Protein AF-A0AAW1XDF3-F1 (afdb_monomer)

Nearest PDB structures (foldseek):
  8vlg-assembly1_B  TM=7.906E-01  e=3.375E-05  Homo sapiens
  8vlv-assembly1_B  TM=7.284E-01  e=1.936E-05  Homo sapiens
  8vlv-assembly1_A  TM=7.483E-01  e=4.980E-05  Homo sapiens
  8vli-assembly1_B  TM=7.618E-01  e=1.026E-04  Homo sapiens
  8w4a-assembly1_A  TM=7.451E-01  e=1.890E-04  Homo sapiens

Foldseek 3Di:
DVLLVCLVVCCVVDVQSHDDPFDDDGPNNVPLVVVLVVVLVVLLVVVPDDPDLVVLLVVLVVVLVVLLVVLQVVQQCCPVCPPPVDDGRPVVRRDNDDSSNVSSVSSNVSSNCSSPLPDPPPPPDPVNVVVSVVVVVVVVVVVVVVVLCCLQVDADDKDKDWDDDDPPDDTFIWTWPCGSPIDTDGD

Organism: Rubus argutus (NCBI:txid59490)

pLDDT: mean 70.63, std 11.46, range [45.28, 88.31]

Radius of gyration: 21.9 Å; Cα contacts (8 Å, |Δi|>4): 161; chains: 1; bounding box: 50×40×58 Å

Mean predicted aligned error: 13.18 Å

Sequence (187 aa):
MQLMILVDDVGGLVPAINHAPWDGLTLADLVMPFFLFMVVVSLSLAYKKLSCRAIATKKALLRGLKLLALGLFLQGGFFHGIMELTFGVDIAKLRWMGILQRIGIGYLVAALCEIWLKGDAIVTSWSSLLRKYKLQLVAALIITVTYLSLLYGLHVPDWEYQIPTGAYSSPKTFSLKCGVRGHRTSM

Secondary structure (DSSP, 8-state):
-HHHHHHHHHTTT-GGGSPPSSS---HHHHHHHHHHHHHHHHHHHHTTS-S-HHHHHHHHHHHHHHHHHHHHHHHTTTTTTTTT------GGG--TT-HHHHHHHHHHHHHHHHHHHS----S--HHHHHHHHHHHHHHHHHHHHHHHHHHHHSPPPPEEEEE--TTTSPPEEEEEE-TTT-EEEE-

Structure (mmCIF, N/CA/C/O backbone):
data_AF-A0AAW1XDF3-F1
#
_entry.id   AF-A0AAW1XDF3-F1
#
loop_
_atom_site.group_PDB
_atom_site.id
_atom_site.type_symbol
_atom_site.label_atom_id
_atom_site.label_alt_id
_atom_site.label_comp_id
_atom_site.label_asym_id
_atom_site.label_entity_id
_atom_site.label_seq_id
_atom_site.pdbx_PDB_ins_code
_atom_site.Cartn_x
_atom_site.Cartn_y
_atom_site.Cartn_z
_atom_site.occupancy
_atom_site.B_iso_or_equiv
_atom_site.auth_seq_id
_atom_site.auth_comp_id
_atom_site.auth_asym_id
_atom_site.auth_atom_id
_atom_site.pdbx_PDB_model_num
ATOM 1 N N . MET A 1 1 ? 13.599 -2.755 4.633 1.00 58.78 1 MET A N 1
ATOM 2 C CA . MET A 1 1 ? 14.209 -1.652 3.860 1.00 58.78 1 MET A CA 1
ATOM 3 C C . MET A 1 1 ? 15.521 -2.097 3.225 1.00 58.78 1 MET A C 1
ATOM 5 O O . MET A 1 1 ? 15.555 -2.143 2.009 1.00 58.78 1 MET A O 1
ATOM 9 N N . GLN A 1 2 ? 16.535 -2.531 3.988 1.00 58.94 2 GLN A N 1
ATOM 10 C CA . GLN A 1 2 ? 17.830 -2.981 3.430 1.00 58.94 2 GLN A CA 1
ATOM 11 C C . GLN A 1 2 ? 17.720 -4.110 2.389 1.00 58.94 2 GLN A C 1
ATOM 13 O O . GLN A 1 2 ? 18.410 -4.065 1.382 1.00 58.94 2 GLN A O 1
ATOM 18 N N . LEU A 1 3 ? 16.805 -5.069 2.576 1.00 62.03 3 LEU A N 1
ATOM 19 C CA . LEU A 1 3 ? 16.609 -6.160 1.612 1.00 62.03 3 LEU A CA 1
ATOM 20 C C . LEU A 1 3 ? 16.045 -5.694 0.255 1.00 62.03 3 LEU A C 1
ATOM 22 O O . LEU A 1 3 ? 16.399 -6.279 -0.756 1.00 62.03 3 LEU A O 1
ATOM 26 N N . MET A 1 4 ? 15.203 -4.650 0.222 1.00 64.44 4 MET A N 1
ATOM 27 C CA . MET A 1 4 ? 14.670 -4.111 -1.044 1.00 64.44 4 MET A CA 1
ATOM 28 C C . MET A 1 4 ? 15.774 -3.417 -1.841 1.00 64.44 4 MET A C 1
ATOM 30 O O . MET A 1 4 ? 15.913 -3.668 -3.025 1.00 64.44 4 MET A O 1
ATOM 34 N N . ILE A 1 5 ? 16.609 -2.627 -1.156 1.00 64.00 5 ILE A N 1
ATOM 35 C CA . ILE A 1 5 ? 17.761 -1.955 -1.772 1.00 64.00 5 ILE A CA 1
ATOM 36 C C . ILE A 1 5 ? 18.762 -2.990 -2.298 1.00 64.00 5 ILE A C 1
ATOM 38 O O . ILE A 1 5 ? 19.264 -2.847 -3.400 1.00 64.00 5 ILE A O 1
ATOM 42 N N . LEU A 1 6 ? 19.014 -4.063 -1.543 1.00 68.12 6 LEU A N 1
ATOM 43 C CA . LEU A 1 6 ? 19.914 -5.133 -1.972 1.00 68.12 6 LEU A CA 1
ATOM 44 C C . LEU A 1 6 ? 19.373 -5.914 -3.183 1.00 68.12 6 LEU A C 1
ATOM 46 O O . LEU A 1 6 ? 20.146 -6.269 -4.065 1.00 68.12 6 LEU A O 1
ATOM 50 N N . VAL A 1 7 ? 18.063 -6.164 -3.241 1.00 59.75 7 VAL A N 1
ATOM 51 C CA . VAL A 1 7 ? 17.403 -6.763 -4.414 1.00 59.75 7 VAL A CA 1
ATOM 52 C C . VAL A 1 7 ? 17.541 -5.873 -5.647 1.00 59.75 7 VAL A C 1
ATOM 54 O O . VAL A 1 7 ? 17.892 -6.376 -6.711 1.00 59.75 7 VAL A O 1
ATOM 57 N N . ASP A 1 8 ? 17.325 -4.567 -5.490 1.00 64.75 8 ASP A N 1
ATOM 58 C CA . ASP A 1 8 ? 17.371 -3.612 -6.597 1.00 64.75 8 ASP A CA 1
ATOM 59 C C . ASP A 1 8 ? 18.808 -3.402 -7.119 1.00 64.75 8 ASP A C 1
ATOM 61 O O . ASP A 1 8 ? 19.009 -3.274 -8.324 1.00 64.75 8 ASP A O 1
ATOM 65 N N . ASP A 1 9 ? 19.812 -3.416 -6.234 1.00 64.75 9 ASP A N 1
ATOM 66 C CA . ASP A 1 9 ? 21.218 -3.137 -6.575 1.00 64.75 9 ASP A CA 1
ATOM 67 C C . ASP A 1 9 ? 21.968 -4.392 -7.075 1.00 64.75 9 ASP A C 1
ATOM 69 O O . ASP A 1 9 ? 22.793 -4.330 -7.986 1.00 64.75 9 ASP A O 1
ATOM 73 N N . VAL A 1 10 ? 21.651 -5.572 -6.524 1.00 62.72 10 VAL A N 1
ATOM 74 C CA . VAL A 1 10 ? 22.315 -6.849 -6.864 1.00 62.72 10 VAL A CA 1
ATOM 75 C C . VAL A 1 10 ? 21.523 -7.664 -7.895 1.00 62.72 10 VAL A C 1
ATOM 77 O O . VAL A 1 10 ? 22.073 -8.577 -8.516 1.00 62.72 10 VAL A O 1
ATOM 80 N N . GLY A 1 11 ? 20.252 -7.331 -8.146 1.00 56.09 11 GLY A N 1
ATOM 81 C CA . GLY A 1 11 ? 19.379 -8.055 -9.078 1.00 56.09 11 GLY A CA 1
ATOM 82 C C . GLY A 1 11 ? 19.906 -8.112 -10.518 1.00 56.09 11 GLY A C 1
ATOM 83 O O . GLY A 1 11 ? 19.665 -9.088 -11.224 1.00 56.09 11 GLY A O 1
ATOM 84 N N . GLY A 1 12 ? 20.697 -7.123 -10.946 1.00 59.16 12 GLY A N 1
ATOM 85 C CA . GLY A 1 12 ? 21.373 -7.150 -12.249 1.00 59.16 12 GLY A CA 1
ATOM 86 C C . GLY A 1 12 ? 22.547 -8.139 -12.335 1.00 59.16 12 GLY A C 1
ATOM 87 O O . GLY A 1 12 ? 22.857 -8.625 -13.420 1.00 59.16 12 GLY A O 1
ATOM 88 N N . LEU A 1 13 ? 23.185 -8.457 -11.203 1.00 60.91 13 LEU A N 1
ATOM 89 C CA . LEU A 1 13 ? 24.373 -9.318 -11.108 1.00 60.91 13 LEU A CA 1
ATOM 90 C C . LEU A 1 13 ? 24.022 -10.775 -10.781 1.00 60.91 13 LEU A C 1
ATOM 92 O O . LEU A 1 13 ? 24.715 -11.690 -11.224 1.00 60.91 13 LEU A O 1
ATOM 96 N N . VAL A 1 14 ? 22.949 -11.001 -10.017 1.00 63.75 14 VAL A N 1
ATOM 97 C CA . VAL A 1 14 ? 22.489 -12.337 -9.619 1.00 63.75 14 VAL A CA 1
ATOM 98 C C . VAL A 1 14 ? 21.050 -12.542 -10.102 1.00 63.75 14 VAL A C 1
ATOM 100 O O . VAL A 1 14 ? 20.110 -12.109 -9.431 1.00 63.75 14 VAL A O 1
ATOM 103 N N . PRO A 1 15 ? 20.841 -13.264 -11.220 1.00 61.06 15 PRO A N 1
ATOM 104 C CA . PRO A 1 15 ? 19.514 -13.469 -11.805 1.00 61.06 15 PRO A CA 1
ATOM 105 C C . PRO A 1 15 ? 18.492 -14.093 -10.844 1.00 61.06 15 PRO A C 1
ATOM 107 O O . PRO A 1 15 ? 17.301 -13.838 -10.967 1.00 61.06 15 PRO A O 1
ATOM 110 N N . ALA A 1 16 ? 18.949 -14.877 -9.859 1.00 62.38 16 ALA A N 1
ATOM 111 C CA . ALA A 1 16 ? 18.093 -15.504 -8.847 1.00 62.38 16 ALA A CA 1
ATOM 112 C C . ALA A 1 16 ? 17.445 -14.506 -7.863 1.00 62.38 16 ALA A C 1
ATOM 114 O O . ALA A 1 16 ? 16.484 -14.855 -7.179 1.00 62.38 16 ALA A O 1
ATOM 115 N N . ILE A 1 17 ? 17.978 -13.284 -7.774 1.00 62.44 17 ILE A N 1
ATOM 116 C CA . ILE A 1 17 ? 17.512 -12.221 -6.872 1.00 62.44 17 ILE A CA 1
ATOM 117 C C . ILE A 1 17 ? 16.716 -11.158 -7.651 1.00 62.44 17 ILE A C 1
ATOM 119 O O . ILE A 1 17 ? 16.079 -10.309 -7.041 1.00 62.44 17 ILE A O 1
ATOM 123 N N . ASN A 1 18 ? 16.691 -11.218 -8.985 1.00 65.50 18 ASN A N 1
ATOM 124 C CA . ASN A 1 18 ? 15.935 -10.275 -9.805 1.00 65.50 18 ASN A CA 1
ATOM 125 C C . ASN A 1 18 ? 14.433 -10.610 -9.842 1.00 65.50 18 ASN A C 1
ATOM 127 O O . ASN A 1 18 ? 14.021 -11.736 -9.556 1.00 65.50 18 ASN A O 1
ATOM 131 N N . HIS A 1 19 ? 13.607 -9.639 -10.219 1.00 66.69 19 HIS A N 1
ATOM 132 C CA . HIS A 1 19 ? 12.174 -9.834 -10.422 1.00 66.69 19 HIS A CA 1
ATOM 133 C C . HIS A 1 19 ? 11.895 -10.820 -11.563 1.00 66.69 19 HIS A C 1
ATOM 135 O O . HIS A 1 19 ? 12.545 -10.774 -12.613 1.00 66.69 19 HIS A O 1
ATOM 141 N N . ALA A 1 20 ? 10.909 -11.705 -11.374 1.00 65.00 20 ALA A N 1
ATOM 142 C CA . ALA A 1 20 ? 10.435 -12.544 -12.468 1.00 65.00 20 ALA A CA 1
ATOM 143 C C . ALA A 1 20 ? 9.822 -11.658 -13.575 1.00 65.00 20 ALA A C 1
ATOM 145 O O . ALA A 1 20 ? 9.028 -10.767 -13.276 1.00 65.00 20 ALA A O 1
ATOM 146 N N . PRO A 1 21 ? 10.136 -11.896 -14.860 1.00 60.28 21 PRO A N 1
ATOM 147 C CA . PRO A 1 21 ? 9.635 -11.055 -15.948 1.00 60.28 21 PRO A CA 1
ATOM 148 C C . PRO A 1 21 ? 8.133 -11.228 -16.226 1.00 60.28 21 PRO A C 1
ATOM 150 O O . PRO A 1 21 ? 7.504 -10.293 -16.716 1.00 60.28 21 PRO A O 1
ATOM 153 N N . TRP A 1 22 ? 7.553 -12.406 -15.950 1.00 61.41 22 TRP A N 1
ATOM 154 C CA . TRP A 1 22 ? 6.118 -12.652 -16.166 1.00 61.41 22 TRP A CA 1
ATOM 155 C C . TRP A 1 22 ? 5.578 -13.851 -15.372 1.00 61.41 22 TRP A C 1
ATOM 157 O O . TRP A 1 22 ? 4.698 -13.686 -14.536 1.00 61.41 22 TRP A O 1
ATOM 167 N N . ASP A 1 23 ? 6.146 -15.046 -15.586 1.00 60.72 23 ASP A N 1
ATOM 168 C CA . ASP A 1 23 ? 5.793 -16.259 -14.831 1.00 60.72 23 ASP A CA 1
ATOM 169 C C . ASP A 1 23 ? 6.944 -16.668 -13.923 1.00 60.72 23 ASP A C 1
ATOM 171 O O . ASP A 1 23 ? 8.066 -16.887 -14.394 1.00 60.72 23 ASP A O 1
ATOM 175 N N . GLY A 1 24 ? 6.644 -16.796 -12.636 1.00 68.44 24 GLY A N 1
ATOM 176 C CA . GLY A 1 24 ? 7.596 -17.155 -11.595 1.00 68.44 24 GLY A CA 1
ATOM 177 C C . GLY A 1 24 ? 7.334 -16.368 -10.318 1.00 68.44 24 GLY A C 1
ATOM 178 O O . GLY A 1 24 ? 6.582 -15.399 -10.311 1.00 68.44 24 GLY A O 1
ATOM 179 N N . LEU A 1 25 ? 7.949 -16.812 -9.229 1.00 70.81 25 LEU A N 1
ATOM 180 C CA . LEU A 1 25 ? 7.958 -16.102 -7.957 1.00 70.81 25 LEU A CA 1
ATOM 181 C C . LEU A 1 25 ? 9.407 -16.054 -7.487 1.00 70.81 25 LEU A C 1
ATOM 183 O O . LEU A 1 25 ? 9.964 -17.102 -7.151 1.00 70.81 25 LEU A O 1
ATOM 187 N N . THR A 1 26 ? 10.028 -14.875 -7.484 1.00 76.25 26 THR A N 1
ATOM 188 C CA . THR A 1 26 ? 11.379 -14.714 -6.931 1.00 76.25 26 THR A CA 1
ATOM 189 C C . THR A 1 26 ? 11.332 -14.099 -5.539 1.00 76.25 26 THR A C 1
ATOM 191 O O . THR A 1 26 ? 10.306 -13.595 -5.075 1.00 76.25 26 THR A O 1
ATOM 194 N N . LEU A 1 27 ? 12.461 -14.158 -4.827 1.00 75.31 27 LEU A N 1
ATOM 195 C CA . LEU A 1 27 ? 12.563 -13.588 -3.485 1.00 75.31 27 LEU A CA 1
ATOM 196 C C . LEU A 1 27 ? 12.231 -12.086 -3.488 1.00 75.31 27 LEU A C 1
ATOM 198 O O . LEU A 1 27 ? 11.587 -11.610 -2.554 1.00 75.31 27 LEU A O 1
ATOM 202 N N . ALA A 1 28 ? 12.615 -11.368 -4.549 1.00 75.56 28 ALA A N 1
ATOM 203 C CA . ALA A 1 28 ? 12.332 -9.947 -4.738 1.00 75.56 28 ALA A CA 1
ATOM 204 C C . ALA A 1 28 ? 10.831 -9.628 -4.727 1.00 75.56 28 ALA A C 1
ATOM 206 O O . ALA A 1 28 ? 10.407 -8.657 -4.095 1.00 75.56 28 ALA A O 1
ATOM 207 N N . ASP A 1 29 ? 10.017 -10.487 -5.343 1.00 77.44 29 ASP A N 1
ATOM 208 C CA . ASP A 1 29 ? 8.566 -10.306 -5.444 1.00 77.44 29 ASP A CA 1
ATOM 209 C C . ASP A 1 29 ? 7.865 -10.437 -4.080 1.00 77.44 29 ASP A C 1
ATOM 211 O O . ASP A 1 29 ? 6.817 -9.832 -3.841 1.00 77.44 29 ASP A O 1
ATOM 215 N N . LEU A 1 30 ? 8.464 -11.188 -3.148 1.00 79.94 30 LEU A N 1
ATOM 216 C CA . LEU A 1 30 ? 7.920 -11.438 -1.812 1.00 79.94 30 LEU A CA 1
ATOM 217 C C . LEU A 1 30 ? 8.240 -10.337 -0.794 1.00 79.94 30 LEU A C 1
ATOM 219 O O . LEU A 1 30 ? 7.493 -10.160 0.174 1.00 79.94 30 LEU A O 1
ATOM 223 N N . VAL A 1 31 ? 9.313 -9.566 -0.994 1.00 80.31 31 VAL A N 1
ATOM 224 C CA . VAL A 1 31 ? 9.766 -8.572 -0.005 1.00 80.31 31 VAL A CA 1
ATOM 225 C C . VAL A 1 31 ? 8.695 -7.512 0.270 1.00 80.31 31 VAL A C 1
ATOM 227 O O . VAL A 1 31 ? 8.451 -7.154 1.426 1.00 80.31 31 VAL A O 1
ATOM 230 N N . MET A 1 32 ? 8.028 -7.023 -0.778 1.00 78.38 32 MET A N 1
ATOM 231 C CA . MET A 1 32 ? 7.006 -5.980 -0.660 1.00 78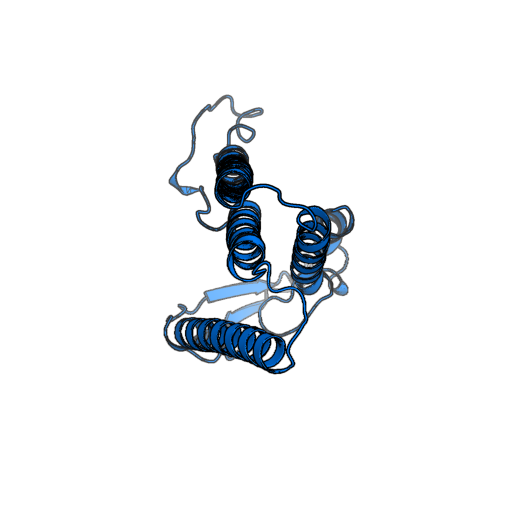.38 32 MET A CA 1
ATOM 232 C C . MET A 1 32 ? 5.750 -6.455 0.106 1.00 78.38 32 MET A C 1
ATOM 234 O O . MET A 1 32 ? 5.370 -5.778 1.071 1.00 78.38 32 MET A O 1
ATOM 238 N N . PRO A 1 33 ? 5.142 -7.617 -0.215 1.00 79.94 33 PRO A N 1
ATOM 239 C CA . PRO A 1 33 ? 4.050 -8.193 0.572 1.00 79.94 33 PRO A CA 1
ATOM 240 C C . PRO A 1 33 ? 4.372 -8.364 2.063 1.00 79.94 33 PRO A C 1
ATOM 242 O O . PRO A 1 33 ? 3.581 -7.952 2.917 1.00 79.94 33 PRO A O 1
ATOM 245 N N . PHE A 1 34 ? 5.544 -8.915 2.401 1.00 81.00 34 PHE A N 1
ATOM 246 C CA . PHE A 1 34 ? 5.940 -9.116 3.800 1.00 81.00 34 PHE A CA 1
ATOM 247 C C . PHE A 1 34 ? 6.150 -7.796 4.545 1.00 81.00 34 PHE A C 1
ATOM 249 O O . PHE A 1 34 ? 5.767 -7.666 5.711 1.00 81.00 34 PHE A O 1
ATOM 256 N N . PHE A 1 35 ? 6.710 -6.789 3.874 1.00 81.31 35 PHE A N 1
ATOM 257 C CA . PHE A 1 35 ? 6.858 -5.458 4.448 1.00 81.31 35 PHE A CA 1
ATOM 258 C C . PHE A 1 35 ? 5.499 -4.841 4.810 1.00 81.31 35 PHE A C 1
ATOM 260 O O . PHE A 1 35 ? 5.317 -4.374 5.937 1.00 81.31 35 PHE A O 1
ATOM 267 N N . LEU A 1 36 ? 4.527 -4.885 3.893 1.00 79.38 36 LEU A N 1
ATOM 268 C CA . LEU A 1 36 ? 3.174 -4.383 4.147 1.00 79.38 36 LEU A CA 1
ATOM 269 C C . LEU A 1 36 ? 2.501 -5.119 5.310 1.00 79.38 36 LEU A C 1
ATOM 271 O O . LEU A 1 36 ? 1.912 -4.474 6.179 1.00 79.38 36 LEU A O 1
ATOM 275 N N . PHE A 1 37 ? 2.640 -6.445 5.373 1.00 80.50 37 PHE A N 1
ATOM 276 C CA . PHE A 1 37 ? 2.102 -7.249 6.469 1.00 80.50 37 PHE A CA 1
ATOM 277 C C . PHE A 1 37 ? 2.642 -6.796 7.835 1.00 80.50 37 PHE A C 1
ATOM 279 O O . PHE A 1 37 ? 1.869 -6.504 8.750 1.00 80.50 37 PHE A O 1
ATOM 286 N N . MET A 1 38 ? 3.963 -6.644 7.962 1.00 82.94 38 MET A N 1
ATOM 287 C CA . MET A 1 38 ? 4.602 -6.214 9.211 1.00 82.94 38 MET A CA 1
ATOM 288 C C . MET A 1 38 ? 4.192 -4.798 9.632 1.00 82.94 38 MET A C 1
ATOM 290 O O . MET A 1 38 ? 3.999 -4.535 10.824 1.00 82.94 38 MET A O 1
ATOM 294 N N . VAL A 1 39 ? 4.018 -3.885 8.670 1.00 80.62 39 VAL A N 1
ATOM 295 C CA . VAL A 1 39 ? 3.516 -2.526 8.926 1.00 80.62 39 VAL A CA 1
ATOM 296 C C . VAL A 1 39 ? 2.093 -2.572 9.491 1.00 80.62 39 VAL A C 1
ATOM 298 O O . VAL A 1 39 ? 1.818 -1.907 10.492 1.00 80.62 39 VAL A O 1
ATOM 301 N N . VAL A 1 40 ? 1.202 -3.379 8.907 1.00 77.44 40 VAL A N 1
ATOM 302 C CA . VAL A 1 40 ? -0.192 -3.522 9.365 1.00 77.44 40 VAL A CA 1
ATOM 303 C C . VAL A 1 40 ? -0.272 -4.147 10.761 1.00 77.44 40 VAL A C 1
ATOM 305 O O . VAL A 1 40 ? -0.996 -3.637 11.621 1.00 77.44 40 VAL A O 1
ATOM 308 N N . VAL A 1 41 ? 0.500 -5.203 11.033 1.00 79.31 41 VAL A N 1
ATOM 309 C CA . VAL A 1 41 ? 0.547 -5.842 12.361 1.00 79.31 41 VAL A CA 1
ATOM 310 C C . VAL A 1 41 ? 1.031 -4.849 13.420 1.00 79.31 41 VAL A C 1
ATOM 312 O O . VAL A 1 41 ? 0.397 -4.684 14.465 1.00 79.31 41 VAL A O 1
ATOM 315 N N . SER A 1 42 ? 2.108 -4.120 13.123 1.00 80.88 42 S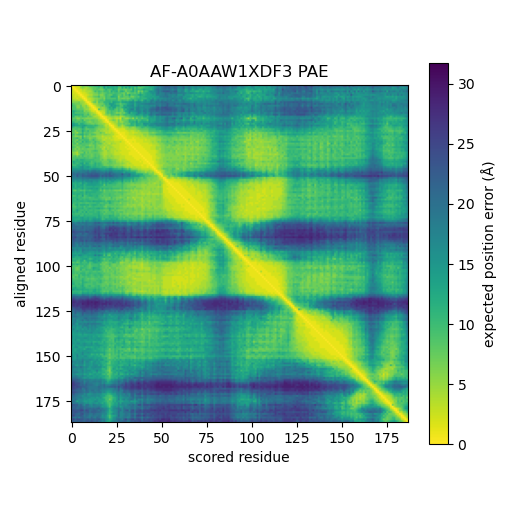ER A N 1
ATOM 316 C CA . SER A 1 42 ? 2.671 -3.104 14.020 1.00 80.88 42 SER A CA 1
ATOM 317 C C . SER A 1 42 ? 1.670 -1.979 14.310 1.00 80.88 42 SER A C 1
ATOM 319 O O . SER A 1 42 ? 1.549 -1.513 15.445 1.00 80.88 42 SER A O 1
ATOM 321 N N . LEU A 1 43 ? 0.898 -1.571 13.299 1.00 74.06 43 LEU A N 1
ATOM 322 C CA . LEU A 1 43 ? -0.145 -0.559 13.434 1.00 74.06 43 LEU A CA 1
ATOM 323 C C . LEU A 1 43 ? -1.306 -1.021 14.324 1.00 74.06 43 LEU A C 1
ATOM 325 O O . LEU A 1 43 ? -1.765 -0.277 15.192 1.00 74.06 43 LEU A O 1
ATOM 329 N N . SER A 1 44 ? -1.734 -2.269 14.146 1.00 73.12 44 SER A N 1
ATOM 330 C CA . SER A 1 44 ? -2.812 -2.900 14.918 1.00 73.12 44 SER A CA 1
ATOM 331 C C . SER A 1 44 ? -2.461 -3.008 16.408 1.00 73.12 44 SER A C 1
ATOM 333 O O . SER A 1 44 ? -3.332 -2.878 17.278 1.00 73.12 44 SER A O 1
ATOM 335 N N . LEU A 1 45 ? -1.171 -3.199 16.718 1.00 74.44 45 LEU A N 1
ATOM 336 C CA . LEU A 1 45 ? -0.636 -3.162 18.081 1.00 74.44 45 LEU A CA 1
ATOM 337 C C . LEU A 1 45 ? -0.587 -1.733 18.645 1.00 74.44 45 LEU A C 1
ATOM 339 O O . LEU A 1 45 ? -1.017 -1.518 19.779 1.00 74.44 45 LEU A O 1
ATOM 343 N N . ALA A 1 46 ? -0.128 -0.755 17.859 1.00 73.75 46 ALA A N 1
ATOM 344 C CA . ALA A 1 46 ? -0.016 0.642 18.287 1.00 73.75 46 ALA A CA 1
ATOM 345 C C . ALA A 1 46 ? -1.378 1.298 18.592 1.00 73.75 46 ALA A C 1
ATOM 347 O O . ALA A 1 46 ? -1.478 2.133 19.489 1.00 73.75 46 ALA A O 1
ATOM 348 N N . TYR A 1 47 ? -2.443 0.896 17.892 1.00 69.62 47 TYR A N 1
ATOM 349 C CA . TYR A 1 47 ? -3.797 1.426 18.088 1.00 69.62 47 TYR A CA 1
ATOM 350 C C . TYR A 1 47 ? -4.649 0.654 19.113 1.00 69.62 47 TYR A C 1
ATOM 352 O O . TYR A 1 47 ? -5.860 0.850 19.180 1.00 69.62 47 TYR A O 1
ATOM 360 N N . LYS A 1 48 ? -4.056 -0.203 19.958 1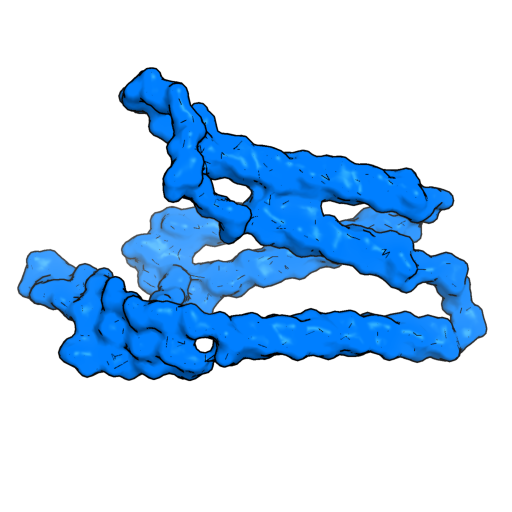.00 65.12 48 LYS A N 1
ATOM 361 C CA . LYS A 1 48 ? -4.797 -0.941 21.005 1.00 65.12 48 LYS A CA 1
ATOM 362 C C . LYS A 1 48 ? -5.451 -0.055 22.080 1.00 65.12 48 LYS A C 1
ATOM 364 O O . LYS A 1 48 ? -6.379 -0.519 22.730 1.00 65.12 48 LYS A O 1
ATOM 369 N N . LYS A 1 49 ? -4.989 1.185 22.280 1.00 60.38 49 LYS A N 1
ATOM 370 C CA . LYS A 1 49 ? -5.505 2.123 23.298 1.00 60.38 49 LYS A CA 1
ATOM 371 C C . LYS A 1 49 ? -5.877 3.466 22.668 1.00 60.38 49 LYS A C 1
ATOM 373 O O . LYS A 1 49 ? -5.158 4.451 22.814 1.00 60.38 49 LYS A O 1
ATOM 378 N N . LEU A 1 50 ? -6.977 3.500 21.925 1.00 63.28 50 LEU A N 1
ATOM 379 C CA . LEU A 1 50 ? -7.509 4.741 21.366 1.00 63.28 50 LEU A CA 1
ATOM 380 C C . LEU A 1 50 ? -8.601 5.294 22.281 1.00 63.28 50 LEU A C 1
ATOM 382 O O . LEU A 1 50 ? -9.599 4.627 22.512 1.00 63.28 50 LEU A O 1
ATOM 386 N N . SER A 1 51 ? -8.421 6.518 22.782 1.00 64.06 51 SER A N 1
ATOM 387 C CA . SER A 1 51 ? -9.418 7.186 23.632 1.00 64.06 51 SER A CA 1
ATOM 388 C C . SER A 1 51 ? -10.592 7.770 22.836 1.00 64.06 51 SER A C 1
ATOM 390 O O . SER A 1 51 ? -11.700 7.853 23.349 1.00 64.06 51 SER A O 1
ATOM 392 N N . CYS A 1 52 ? -10.369 8.173 21.578 1.00 79.31 52 CYS A N 1
ATOM 393 C CA . CYS A 1 52 ? -11.396 8.768 20.721 1.00 79.31 52 CYS A CA 1
ATOM 394 C C . CYS A 1 52 ? -11.191 8.383 19.247 1.00 79.31 52 CYS A C 1
ATOM 396 O O . CYS A 1 52 ? -10.163 8.709 18.640 1.00 79.31 52 CYS A O 1
ATOM 398 N N . ARG A 1 53 ? -12.195 7.728 18.645 1.00 79.06 53 ARG A N 1
ATOM 399 C CA . ARG A 1 53 ? -12.149 7.235 17.253 1.00 79.06 53 ARG A CA 1
ATOM 400 C C . ARG A 1 53 ? -11.988 8.355 16.220 1.00 79.06 53 ARG A C 1
ATOM 402 O O . ARG A 1 53 ? -11.257 8.188 15.244 1.00 79.06 53 ARG A O 1
ATOM 409 N N . ALA A 1 54 ? -12.608 9.515 16.445 1.00 81.69 54 ALA A N 1
ATOM 410 C CA . ALA A 1 54 ? -12.515 10.657 15.531 1.00 81.69 54 ALA A CA 1
ATOM 411 C C . ALA A 1 54 ? -11.092 11.243 15.484 1.00 81.69 54 ALA A C 1
ATOM 413 O O . ALA A 1 54 ? -10.534 11.468 14.408 1.00 81.69 54 ALA A O 1
ATOM 414 N N . ILE A 1 55 ? -10.463 11.414 16.652 1.00 83.31 55 ILE A N 1
ATOM 415 C CA . ILE A 1 55 ? -9.083 11.910 16.765 1.00 83.31 55 ILE A CA 1
ATOM 416 C C . ILE A 1 55 ? -8.104 10.905 16.144 1.00 83.31 55 ILE A C 1
ATOM 418 O O . ILE A 1 55 ? -7.200 11.294 15.400 1.00 83.31 55 ILE A O 1
ATOM 422 N N . ALA A 1 56 ? -8.314 9.609 16.395 1.00 82.00 56 ALA A N 1
ATOM 423 C CA . ALA A 1 56 ? -7.528 8.535 15.796 1.00 82.00 56 ALA A CA 1
ATOM 424 C C . ALA A 1 56 ? -7.589 8.567 14.263 1.00 82.00 56 ALA A C 1
ATOM 426 O O . ALA A 1 56 ? -6.551 8.523 13.602 1.00 82.00 56 ALA A O 1
ATOM 427 N N . THR A 1 57 ? -8.799 8.716 13.716 1.00 84.75 57 THR A N 1
ATOM 428 C CA . THR A 1 57 ? -9.049 8.762 12.271 1.00 84.75 57 THR A CA 1
ATOM 429 C C . THR A 1 57 ? -8.356 9.961 11.637 1.00 84.75 57 THR A C 1
ATOM 431 O O . THR A 1 57 ? -7.629 9.800 10.661 1.00 84.75 57 THR A O 1
ATOM 434 N N . LYS A 1 58 ? -8.485 11.156 12.231 1.00 86.94 58 LYS A N 1
ATOM 435 C CA . LYS A 1 58 ? -7.805 12.364 11.737 1.00 86.94 58 LYS A CA 1
ATOM 436 C C . LYS A 1 58 ? -6.282 12.203 11.745 1.00 86.94 58 LYS A C 1
ATOM 438 O O . LYS A 1 58 ? -5.615 12.589 10.787 1.00 86.94 58 LYS A O 1
ATOM 443 N N . LYS A 1 59 ? -5.720 11.605 12.802 1.00 86.25 59 LYS A N 1
ATOM 444 C CA . LYS A 1 59 ? -4.273 11.356 12.920 1.00 86.25 59 LYS A CA 1
ATOM 445 C C . LYS A 1 59 ? -3.777 10.350 11.879 1.00 86.25 59 LYS A C 1
ATOM 447 O O . LYS A 1 59 ? -2.732 10.580 11.273 1.00 86.25 59 LYS A O 1
ATOM 452 N N . ALA A 1 60 ? -4.520 9.264 11.664 1.00 85.56 60 ALA A N 1
ATOM 453 C CA . ALA A 1 60 ? -4.220 8.280 10.628 1.00 85.56 60 ALA A CA 1
ATOM 454 C C . ALA A 1 60 ? -4.305 8.905 9.227 1.00 85.56 60 ALA A C 1
ATOM 456 O O . ALA A 1 60 ? -3.372 8.757 8.440 1.00 85.56 60 ALA A O 1
ATOM 457 N N . LEU 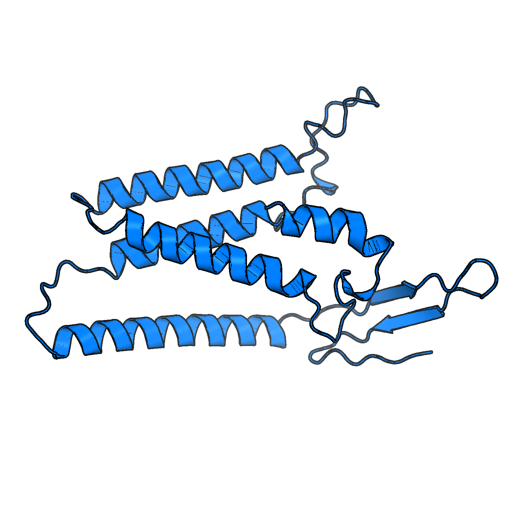A 1 61 ? -5.355 9.686 8.951 1.00 87.94 61 LEU A N 1
ATOM 458 C CA . LEU A 1 61 ? -5.547 10.362 7.669 1.00 87.94 61 LEU A CA 1
ATOM 459 C C . LEU A 1 61 ? -4.406 11.333 7.358 1.00 87.94 61 LEU A C 1
ATOM 461 O O . LEU A 1 61 ? -3.820 11.267 6.284 1.00 87.94 61 LEU A O 1
ATOM 465 N N . LEU A 1 62 ? -4.029 12.183 8.318 1.00 88.31 62 LEU A N 1
ATOM 466 C CA . LEU A 1 62 ? -2.906 13.111 8.161 1.00 88.31 62 LEU A CA 1
ATOM 467 C C . LEU A 1 62 ? -1.583 12.379 7.918 1.00 88.31 62 LEU A C 1
ATOM 469 O O . LEU A 1 62 ? -0.770 12.835 7.120 1.00 88.31 62 LEU A O 1
ATOM 473 N N . ARG A 1 63 ? -1.349 11.249 8.594 1.00 86.25 63 ARG A N 1
ATOM 474 C CA . ARG A 1 63 ? -0.134 10.453 8.390 1.00 86.25 63 ARG A CA 1
ATOM 475 C C . ARG A 1 63 ? -0.113 9.796 7.012 1.00 86.25 63 ARG A C 1
ATOM 477 O O . ARG A 1 63 ? 0.917 9.855 6.348 1.00 86.25 63 ARG A O 1
ATOM 484 N N . GLY A 1 64 ? -1.230 9.218 6.576 1.00 85.62 64 GLY A N 1
ATOM 485 C CA . GLY A 1 64 ? -1.350 8.643 5.238 1.00 85.62 64 GLY A CA 1
ATOM 486 C C . GLY A 1 64 ? -1.193 9.703 4.151 1.00 85.62 64 GLY A C 1
ATOM 487 O O . GLY A 1 64 ? -0.393 9.521 3.243 1.00 85.62 64 GLY A O 1
ATOM 488 N N . LEU A 1 65 ? -1.850 10.857 4.295 1.00 88.12 65 LEU A N 1
ATOM 489 C CA . LEU A 1 65 ? -1.727 11.965 3.348 1.00 88.12 65 LEU A CA 1
ATOM 490 C C . LEU A 1 65 ? -0.291 12.500 3.268 1.00 88.12 65 LEU A C 1
ATOM 492 O O . LEU A 1 65 ? 0.195 12.754 2.172 1.00 88.12 65 LEU A O 1
ATOM 496 N N . LYS A 1 66 ? 0.421 12.602 4.399 1.00 87.19 66 LYS A N 1
ATOM 497 C CA . LYS A 1 66 ? 1.853 12.948 4.410 1.00 87.19 66 LYS A CA 1
ATOM 498 C C . LYS A 1 66 ? 2.700 11.933 3.643 1.00 87.19 66 LYS A C 1
ATOM 500 O O . LYS A 1 66 ? 3.594 12.346 2.916 1.00 87.19 66 LYS A O 1
ATOM 505 N N . LEU A 1 67 ? 2.426 10.633 3.779 1.00 84.25 67 LEU A N 1
ATOM 506 C CA . LEU A 1 67 ? 3.129 9.591 3.019 1.00 84.25 67 LEU A CA 1
ATOM 507 C C . LEU A 1 67 ? 2.830 9.679 1.517 1.00 84.25 67 LEU A C 1
ATOM 509 O O . LEU A 1 67 ? 3.749 9.560 0.714 1.00 84.25 67 LEU A O 1
ATOM 513 N N . LEU A 1 68 ? 1.574 9.934 1.136 1.00 86.12 68 LEU A N 1
ATOM 514 C CA . LEU A 1 68 ? 1.188 10.127 -0.266 1.00 86.12 68 LEU A CA 1
ATOM 515 C C . LEU A 1 68 ? 1.860 11.366 -0.869 1.00 86.12 68 LEU A C 1
ATOM 517 O O . LEU A 1 68 ? 2.456 11.279 -1.939 1.00 86.12 68 LEU A O 1
ATOM 521 N N . ALA A 1 69 ? 1.812 12.495 -0.158 1.00 85.88 69 ALA A N 1
ATOM 522 C CA . ALA A 1 69 ? 2.439 13.743 -0.578 1.00 85.88 69 ALA A CA 1
ATOM 523 C C . ALA A 1 69 ? 3.962 13.605 -0.683 1.00 85.88 69 ALA A C 1
ATOM 525 O O . ALA A 1 69 ? 4.541 14.028 -1.676 1.00 85.88 69 ALA A O 1
ATOM 526 N N . LEU A 1 70 ? 4.605 12.954 0.294 1.00 85.56 70 LEU A N 1
ATOM 527 C CA . LEU A 1 70 ? 6.036 12.656 0.243 1.00 85.56 70 LEU A CA 1
ATOM 528 C C . LEU A 1 70 ? 6.377 11.764 -0.956 1.00 85.56 70 LEU A C 1
ATOM 530 O O . LEU A 1 70 ? 7.378 11.997 -1.620 1.00 85.56 70 LEU A O 1
ATOM 534 N N . GLY A 1 71 ? 5.537 10.774 -1.263 1.00 82.00 71 GLY A N 1
ATOM 535 C CA . GLY A 1 71 ? 5.726 9.893 -2.415 1.00 82.00 71 GLY A CA 1
ATOM 536 C C . GLY A 1 71 ? 5.693 10.650 -3.733 1.00 82.00 71 GLY A C 1
ATOM 537 O O . GLY A 1 71 ? 6.602 10.506 -4.545 1.00 82.00 71 GLY A O 1
ATOM 538 N N . LEU A 1 72 ? 4.684 11.504 -3.909 1.00 81.25 72 LEU A N 1
ATOM 539 C CA . LEU A 1 72 ? 4.566 12.368 -5.082 1.00 81.25 72 LEU A CA 1
ATOM 540 C C . LEU A 1 72 ? 5.714 13.377 -5.166 1.00 81.25 72 LEU A C 1
ATOM 542 O O . LEU A 1 72 ? 6.243 13.597 -6.248 1.00 81.25 72 LEU A O 1
ATOM 546 N N . PHE A 1 73 ? 6.137 13.945 -4.036 1.00 81.12 73 PHE A N 1
ATOM 547 C CA . PHE A 1 73 ? 7.248 14.893 -3.977 1.00 81.12 73 PHE A CA 1
ATOM 548 C C . PHE A 1 73 ? 8.585 14.252 -4.371 1.00 81.12 73 PHE A C 1
ATOM 550 O O . PHE A 1 73 ? 9.316 14.803 -5.190 1.00 81.12 73 PHE A O 1
ATOM 557 N N . LEU A 1 74 ? 8.889 13.063 -3.838 1.00 75.94 74 LEU A N 1
ATOM 558 C CA . LEU A 1 74 ? 10.107 12.320 -4.175 1.00 75.94 74 LEU A CA 1
ATOM 559 C C . LEU A 1 74 ? 10.110 11.861 -5.639 1.00 75.94 74 LEU A C 1
ATOM 561 O O . LEU A 1 74 ? 11.154 11.850 -6.286 1.00 75.94 74 LEU A O 1
ATOM 565 N N . GLN A 1 75 ? 8.942 11.490 -6.165 1.00 70.38 75 GLN A N 1
ATOM 566 C CA . GLN A 1 75 ? 8.794 10.982 -7.525 1.00 70.38 75 GLN A CA 1
ATOM 567 C C . GLN A 1 75 ? 8.710 12.077 -8.591 1.00 70.38 75 GLN A C 1
ATOM 569 O O . GLN A 1 75 ? 9.147 11.857 -9.716 1.00 70.38 75 GLN A O 1
ATOM 574 N N . GLY A 1 76 ? 8.183 13.252 -8.244 1.00 65.75 76 GLY A N 1
ATOM 575 C CA . GLY A 1 76 ? 8.035 14.412 -9.125 1.00 65.75 76 GLY A CA 1
ATOM 576 C C . GLY A 1 76 ? 9.349 15.076 -9.537 1.00 65.75 76 GLY A C 1
ATOM 577 O O . GLY A 1 76 ? 9.325 16.190 -10.044 1.00 65.75 76 GLY A O 1
ATOM 578 N N . GLY A 1 77 ? 10.490 14.417 -9.323 1.00 58.41 77 GLY A N 1
ATOM 579 C CA . GLY A 1 77 ? 11.757 14.826 -9.916 1.00 58.41 77 GLY A CA 1
ATOM 580 C C . GLY A 1 77 ? 12.465 15.983 -9.216 1.00 58.41 77 GLY A C 1
ATOM 581 O O . GLY A 1 77 ? 13.422 16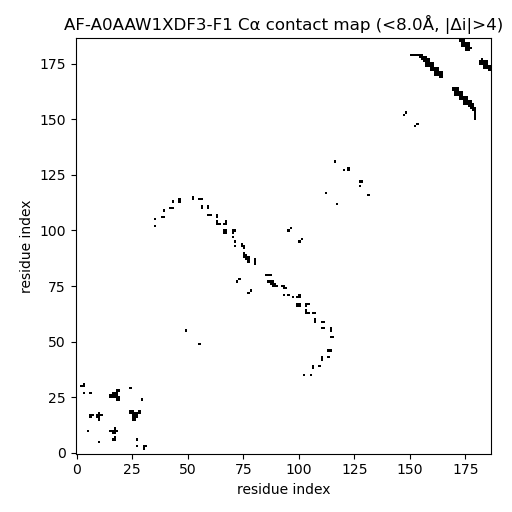.499 -9.781 1.00 58.41 77 GLY A O 1
ATOM 582 N N . PHE A 1 78 ? 12.096 16.353 -7.982 1.00 55.66 78 PHE A N 1
ATOM 583 C CA . PHE A 1 78 ? 12.763 17.461 -7.273 1.00 55.66 78 PHE A CA 1
ATOM 584 C C . PHE A 1 78 ? 14.284 17.245 -7.100 1.00 55.66 78 PHE A C 1
ATOM 586 O O . PHE A 1 78 ? 15.039 18.206 -7.005 1.00 55.66 78 PHE A O 1
ATOM 593 N N . PHE A 1 79 ? 14.743 15.986 -7.123 1.00 52.97 79 PHE A N 1
ATOM 594 C CA . PHE A 1 79 ? 16.162 15.604 -7.062 1.00 52.97 79 PHE A CA 1
ATOM 595 C C . PHE A 1 79 ? 16.757 15.124 -8.399 1.00 52.97 79 PHE A C 1
ATOM 597 O O . PHE A 1 79 ? 17.936 14.792 -8.440 1.00 52.97 79 PHE A O 1
ATOM 604 N N . HIS A 1 80 ? 15.993 15.073 -9.497 1.00 52.06 80 HIS A N 1
ATOM 605 C CA . HIS A 1 80 ? 16.532 14.646 -10.801 1.00 52.06 80 HIS A CA 1
ATOM 606 C C . HIS A 1 80 ? 17.376 15.740 -11.486 1.00 52.06 80 HIS A C 1
ATOM 608 O O . HIS A 1 80 ? 18.159 15.438 -12.378 1.00 52.06 80 HIS A O 1
ATOM 614 N N . GLY A 1 81 ? 17.251 16.999 -11.053 1.00 48.75 81 GLY A N 1
ATOM 615 C CA . GLY A 1 81 ? 17.885 18.163 -11.682 1.00 48.75 81 GLY A CA 1
ATOM 616 C C . GLY A 1 81 ? 19.185 18.662 -11.042 1.00 48.75 81 GLY A C 1
ATOM 617 O O . GLY A 1 81 ? 19.583 19.783 -11.339 1.00 48.75 81 GLY A O 1
ATOM 618 N N . ILE A 1 82 ? 19.857 17.898 -10.167 1.00 52.44 82 ILE A N 1
ATOM 619 C CA . ILE A 1 82 ? 21.103 18.390 -9.529 1.00 52.44 82 ILE A CA 1
ATOM 620 C C . ILE A 1 82 ? 22.267 18.455 -10.536 1.00 52.44 82 ILE A C 1
ATOM 622 O O . ILE A 1 82 ? 23.172 19.265 -10.370 1.00 52.44 82 ILE A O 1
ATOM 626 N N . MET A 1 83 ? 22.223 17.646 -11.602 1.00 52.31 83 MET A N 1
ATOM 627 C CA . MET A 1 83 ? 23.264 17.613 -12.642 1.00 52.31 83 MET A CA 1
ATOM 628 C C . MET A 1 83 ? 22.921 18.438 -13.896 1.00 52.31 83 MET A C 1
ATOM 630 O O . MET A 1 83 ? 23.836 18.868 -14.588 1.00 52.31 83 MET A O 1
ATOM 634 N N . GLU A 1 84 ? 21.638 18.703 -14.182 1.00 53.94 84 GLU A N 1
ATOM 635 C CA . GLU A 1 84 ? 21.211 19.365 -15.435 1.00 53.94 84 GLU A CA 1
ATOM 636 C C . GLU A 1 84 ? 20.560 20.751 -15.254 1.00 53.94 84 GLU A C 1
ATOM 638 O O . GLU A 1 84 ? 19.990 21.284 -16.202 1.00 53.94 84 GLU A O 1
ATOM 643 N N . LEU A 1 85 ? 20.610 21.360 -14.057 1.00 51.94 85 LEU A N 1
ATOM 644 C CA . LEU A 1 85 ? 20.074 22.712 -13.771 1.00 51.94 85 LEU A CA 1
ATOM 645 C C . LEU A 1 85 ? 18.605 22.957 -14.195 1.00 51.94 85 LEU A C 1
ATOM 647 O O . LEU A 1 85 ? 18.131 24.093 -14.204 1.00 51.94 85 LEU A O 1
ATOM 651 N N . THR A 1 86 ? 17.857 21.904 -14.515 1.00 49.69 86 THR A N 1
ATOM 652 C CA . THR A 1 86 ? 16.486 22.005 -15.010 1.00 49.69 86 THR A CA 1
ATOM 653 C C . THR A 1 86 ? 15.541 21.717 -13.849 1.00 49.69 86 THR A C 1
ATOM 655 O O . THR A 1 86 ? 15.272 20.568 -13.503 1.00 49.69 86 THR A O 1
ATOM 658 N N . PHE A 1 87 ? 15.068 22.778 -13.195 1.00 50.12 87 PHE A N 1
ATOM 659 C CA . PHE A 1 87 ? 14.040 22.685 -12.162 1.00 50.12 87 PHE A CA 1
ATOM 660 C C . PHE A 1 87 ? 12.664 22.604 -12.827 1.00 50.12 87 PHE A C 1
ATOM 662 O O . PHE A 1 87 ? 12.119 23.608 -13.277 1.00 50.12 87 PHE A O 1
ATOM 669 N N . GLY A 1 88 ? 12.092 21.403 -12.886 1.00 53.81 88 GLY A N 1
ATOM 670 C CA . GLY A 1 88 ? 10.746 21.192 -13.408 1.00 53.81 88 GLY A CA 1
ATOM 671 C C . GLY A 1 88 ? 10.164 19.863 -12.943 1.00 53.81 88 GLY A C 1
ATOM 672 O O . GLY A 1 88 ? 10.840 18.838 -12.968 1.00 53.81 88 GLY A O 1
ATOM 673 N N . VAL A 1 89 ? 8.900 19.878 -12.513 1.00 57.50 89 VAL A N 1
ATOM 674 C CA . VAL A 1 89 ? 8.131 18.648 -12.294 1.00 57.50 89 VAL A CA 1
ATOM 675 C C . VAL A 1 89 ? 7.730 18.126 -13.669 1.00 57.50 89 VAL A C 1
ATOM 677 O O . VAL A 1 89 ? 6.828 18.672 -14.301 1.00 57.50 89 VAL A O 1
ATOM 680 N N . ASP A 1 90 ? 8.409 17.085 -14.146 1.00 61.22 90 ASP A N 1
ATOM 681 C CA . ASP A 1 90 ? 8.064 16.421 -15.403 1.00 61.22 90 ASP A CA 1
ATOM 682 C C . ASP A 1 90 ? 6.811 15.553 -15.179 1.00 61.22 90 ASP A C 1
ATOM 684 O O . ASP A 1 90 ? 6.883 14.375 -14.815 1.00 61.22 90 ASP A O 1
ATOM 688 N N . ILE A 1 91 ? 5.634 16.176 -15.317 1.00 62.06 91 ILE A N 1
ATOM 689 C CA . ILE A 1 91 ? 4.316 15.560 -15.069 1.00 62.06 91 ILE A CA 1
ATOM 690 C C . ILE A 1 91 ? 4.137 14.291 -15.922 1.00 62.06 91 ILE A C 1
ATOM 692 O O . ILE A 1 91 ? 3.471 13.352 -15.488 1.00 62.06 91 ILE A O 1
ATOM 696 N N . ALA A 1 92 ? 4.781 14.220 -17.093 1.00 61.94 92 ALA A N 1
ATOM 697 C CA . ALA A 1 92 ? 4.731 13.064 -17.985 1.00 61.94 92 ALA A CA 1
ATOM 698 C C . ALA A 1 92 ? 5.462 11.825 -17.431 1.00 61.94 92 ALA A C 1
ATOM 700 O O . ALA A 1 92 ? 5.089 10.699 -17.755 1.00 61.94 92 ALA A O 1
ATOM 701 N N . LYS A 1 93 ? 6.469 12.002 -16.563 1.00 64.12 93 LYS A N 1
ATOM 702 C CA . LYS A 1 93 ? 7.212 10.899 -15.917 1.00 64.12 93 LYS A CA 1
ATOM 703 C C . LYS A 1 93 ? 6.681 10.542 -14.528 1.00 64.12 93 LYS A C 1
ATOM 705 O O . LYS A 1 93 ? 7.161 9.593 -13.899 1.00 64.12 93 LYS A O 1
ATOM 710 N N . LEU A 1 94 ? 5.684 11.275 -14.033 1.00 67.00 94 LEU A N 1
ATOM 711 C CA . LEU A 1 94 ? 5.094 11.028 -12.727 1.00 67.00 94 LEU A CA 1
ATOM 712 C C . LEU A 1 94 ? 4.327 9.696 -12.745 1.00 67.00 94 LEU A C 1
ATOM 714 O O . LEU A 1 94 ? 3.237 9.587 -13.306 1.00 67.00 94 LEU A O 1
ATOM 718 N N . ARG A 1 95 ? 4.867 8.653 -12.099 1.00 69.25 95 ARG A N 1
ATOM 719 C CA . ARG A 1 95 ? 4.124 7.389 -11.964 1.00 69.25 95 ARG A CA 1
ATOM 720 C C . ARG A 1 95 ? 3.053 7.578 -10.891 1.00 69.25 95 ARG A C 1
ATOM 722 O O . ARG A 1 95 ? 3.341 7.516 -9.702 1.00 69.25 95 ARG A O 1
ATOM 729 N N . TRP A 1 96 ? 1.802 7.737 -11.312 1.00 67.06 96 TRP A N 1
ATOM 730 C CA . TRP A 1 96 ? 0.645 7.906 -10.423 1.00 67.06 96 TRP A CA 1
ATOM 731 C C . TRP A 1 96 ? 0.523 6.826 -9.333 1.00 67.06 96 TRP A C 1
ATOM 733 O O . TRP A 1 96 ? 0.019 7.090 -8.244 1.00 67.06 96 TRP A O 1
ATOM 743 N N . MET A 1 97 ? 1.017 5.614 -9.611 1.00 74.19 97 MET A N 1
ATOM 744 C CA . MET A 1 97 ? 0.875 4.437 -8.750 1.00 74.19 97 MET A CA 1
ATOM 745 C C . MET A 1 97 ? 2.230 3.808 -8.386 1.00 74.19 97 MET A C 1
ATOM 747 O O . MET A 1 97 ? 2.448 2.603 -8.556 1.00 74.19 97 MET A O 1
ATOM 751 N N . GLY A 1 98 ? 3.161 4.637 -7.916 1.00 78.44 98 GLY A N 1
ATOM 752 C CA . GLY A 1 98 ? 4.435 4.213 -7.339 1.00 78.44 98 GLY A CA 1
ATOM 753 C C . GLY A 1 98 ? 4.300 3.492 -5.989 1.00 78.44 98 GLY A C 1
ATOM 754 O O . GLY A 1 98 ? 3.219 3.354 -5.407 1.00 78.44 98 GLY A O 1
ATOM 755 N N . ILE A 1 99 ? 5.435 2.989 -5.495 1.00 79.69 99 ILE A N 1
ATOM 756 C CA . ILE A 1 99 ? 5.495 2.122 -4.309 1.00 79.69 99 ILE A CA 1
ATOM 757 C C . ILE A 1 99 ? 4.975 2.839 -3.053 1.00 79.69 99 ILE A C 1
ATOM 759 O O . ILE A 1 99 ? 4.203 2.268 -2.283 1.00 79.69 99 ILE A O 1
ATOM 763 N N . LEU A 1 100 ? 5.323 4.121 -2.883 1.00 80.31 100 LEU A N 1
ATOM 764 C CA . LEU A 1 100 ? 4.947 4.899 -1.704 1.00 80.31 100 LEU A CA 1
ATOM 765 C C . LEU A 1 100 ? 3.456 5.255 -1.709 1.00 80.31 100 LEU A C 1
ATOM 767 O O . LEU A 1 100 ? 2.832 5.205 -0.649 1.00 80.31 100 LEU A O 1
ATOM 771 N N . GLN A 1 101 ? 2.860 5.536 -2.882 1.00 82.88 101 GLN A N 1
ATOM 772 C CA . GLN A 1 101 ? 1.413 5.750 -2.973 1.00 82.88 101 GLN A CA 1
ATOM 773 C C . GLN A 1 101 ? 0.647 4.481 -2.573 1.00 82.88 101 GLN A C 1
ATOM 775 O O . GLN A 1 101 ? -0.283 4.548 -1.770 1.00 82.88 101 GLN A O 1
ATOM 780 N N . ARG A 1 102 ? 1.075 3.309 -3.065 1.00 84.19 102 ARG A N 1
ATOM 781 C CA . ARG A 1 102 ? 0.451 2.015 -2.733 1.00 84.19 102 ARG A CA 1
ATOM 782 C C . ARG A 1 102 ? 0.549 1.692 -1.240 1.00 84.19 102 ARG A C 1
ATOM 784 O O . ARG A 1 102 ? -0.454 1.317 -0.636 1.00 84.19 102 ARG A O 1
ATOM 791 N N . ILE A 1 103 ? 1.719 1.904 -0.629 1.00 82.94 103 ILE A N 1
ATOM 792 C CA . ILE A 1 103 ? 1.911 1.741 0.822 1.00 82.94 103 ILE A CA 1
ATOM 793 C C . ILE A 1 103 ? 1.025 2.727 1.601 1.00 82.94 103 ILE A C 1
ATOM 795 O O . ILE A 1 103 ? 0.402 2.341 2.588 1.00 82.94 103 ILE A O 1
ATOM 799 N N . GLY A 1 104 ? 0.928 3.983 1.154 1.00 83.88 104 GLY A N 1
ATOM 800 C CA . GLY A 1 104 ? 0.091 5.008 1.782 1.00 83.88 104 GLY A CA 1
ATOM 801 C C . GLY A 1 104 ? -1.402 4.664 1.760 1.00 83.88 104 GLY A C 1
ATOM 802 O O . GLY A 1 104 ? -2.071 4.785 2.787 1.00 83.88 104 GLY A O 1
ATOM 803 N N . ILE A 1 105 ? -1.912 4.174 0.626 1.00 83.81 105 ILE A N 1
ATOM 804 C CA . ILE A 1 105 ? -3.302 3.710 0.493 1.00 83.81 105 ILE A CA 1
ATOM 805 C C . ILE A 1 105 ? -3.544 2.491 1.391 1.00 83.81 105 ILE A C 1
ATOM 807 O O . ILE A 1 105 ? -4.499 2.486 2.167 1.00 83.81 105 ILE A O 1
ATOM 811 N N . GLY A 1 106 ? -2.655 1.491 1.348 1.00 82.88 106 GLY A N 1
ATOM 812 C CA . GLY A 1 106 ? -2.759 0.298 2.192 1.00 82.88 106 GLY A CA 1
ATOM 813 C C . GLY A 1 106 ? -2.765 0.635 3.686 1.00 82.88 106 GLY A C 1
ATOM 814 O O . GLY A 1 106 ? -3.590 0.116 4.437 1.00 82.88 106 GLY A O 1
ATOM 815 N N . TYR A 1 107 ? -1.912 1.572 4.109 1.00 84.38 107 TYR A N 1
ATOM 816 C CA . TYR A 1 107 ? -1.889 2.092 5.475 1.00 84.38 107 TYR A CA 1
ATOM 817 C C . TYR A 1 107 ? -3.219 2.743 5.874 1.00 84.38 107 TYR A C 1
ATOM 819 O O . TYR A 1 107 ? -3.730 2.457 6.955 1.00 84.38 107 TYR A O 1
ATOM 827 N N . LEU A 1 108 ? -3.789 3.606 5.023 1.00 84.56 108 LEU A N 1
ATOM 828 C CA . LEU A 1 108 ? -5.056 4.287 5.309 1.00 84.56 108 LEU A CA 1
ATOM 829 C C . LEU A 1 108 ? -6.211 3.298 5.453 1.00 84.56 108 LEU A C 1
ATOM 831 O O . LEU A 1 108 ? -6.962 3.385 6.423 1.00 84.56 108 LEU A O 1
ATOM 835 N N . VAL A 1 109 ? -6.321 2.343 4.527 1.00 83.19 109 VAL A N 1
ATOM 836 C CA . VAL A 1 109 ? -7.355 1.302 4.576 1.00 83.19 109 VAL A CA 1
ATOM 837 C C . VAL A 1 109 ? -7.205 0.471 5.847 1.00 83.19 109 VAL A C 1
ATOM 839 O O . VAL A 1 109 ? -8.166 0.339 6.598 1.00 83.19 109 VAL A O 1
ATOM 842 N N . ALA A 1 110 ? -5.998 -0.013 6.153 1.00 80.50 110 ALA A N 1
ATOM 843 C CA . ALA A 1 110 ? -5.748 -0.803 7.356 1.00 80.50 110 ALA A CA 1
ATOM 844 C C . ALA A 1 110 ? -6.033 -0.018 8.648 1.00 80.50 110 ALA A C 1
ATOM 846 O O . ALA A 1 110 ? -6.656 -0.549 9.565 1.00 80.50 110 ALA A O 1
ATOM 847 N N . ALA A 1 111 ? -5.628 1.254 8.720 1.00 81.00 111 ALA A N 1
ATOM 848 C CA . ALA A 1 111 ? -5.887 2.111 9.873 1.00 81.00 111 ALA A CA 1
ATOM 849 C C . ALA A 1 111 ? -7.388 2.356 10.079 1.00 81.00 111 ALA A C 1
ATOM 851 O O . ALA A 1 111 ? -7.873 2.288 11.206 1.00 81.00 111 ALA A O 1
ATOM 852 N N . LEU A 1 112 ? -8.130 2.626 9.001 1.00 82.12 112 LEU A N 1
ATOM 853 C CA . LEU A 1 112 ? -9.580 2.803 9.057 1.00 82.12 112 LEU A CA 1
ATOM 854 C C . LEU A 1 112 ? -10.273 1.500 9.460 1.00 82.12 112 LEU A C 1
ATOM 856 O O . LEU A 1 112 ? -11.103 1.514 10.364 1.00 82.12 112 LEU A O 1
ATOM 860 N N . CYS A 1 113 ? -9.889 0.370 8.867 1.00 78.62 113 CYS A N 1
ATOM 861 C CA . CYS A 1 113 ? -10.381 -0.941 9.269 1.00 78.62 113 CYS A CA 1
ATOM 862 C C . CYS A 1 113 ? -10.145 -1.185 10.765 1.00 78.62 113 CYS A C 1
ATOM 864 O O . CYS A 1 113 ? -11.094 -1.502 11.472 1.00 78.62 113 CYS A O 1
ATOM 866 N N . GLU A 1 114 ? -8.936 -0.961 11.281 1.00 77.12 114 GLU A N 1
ATOM 867 C CA . GLU A 1 114 ? -8.649 -1.125 12.711 1.00 77.12 114 GLU A CA 1
ATOM 868 C C . GLU A 1 114 ? -9.459 -0.165 13.593 1.00 77.12 114 GLU A C 1
ATOM 870 O O . GLU A 1 114 ? -9.985 -0.588 14.613 1.00 77.12 114 GLU A O 1
ATOM 875 N N . ILE A 1 115 ? -9.614 1.111 13.233 1.00 77.94 115 ILE A N 1
ATOM 876 C CA . ILE A 1 115 ? -10.341 2.082 14.073 1.00 77.94 115 ILE A CA 1
ATOM 877 C C . ILE A 1 115 ? -11.854 1.806 14.086 1.00 77.94 115 ILE A C 1
ATOM 879 O O . ILE A 1 115 ? -12.502 1.975 15.121 1.00 77.94 115 ILE A O 1
ATOM 883 N N . TRP A 1 116 ? -12.425 1.403 12.948 1.00 77.00 116 TRP A N 1
ATOM 884 C CA . TRP A 1 116 ? -13.873 1.263 12.777 1.00 77.00 116 TRP A CA 1
ATOM 885 C C . TRP A 1 116 ? -14.389 -0.158 13.040 1.00 77.00 116 TRP A C 1
ATOM 887 O O . TRP A 1 116 ? -15.493 -0.309 13.560 1.00 77.00 116 TRP A O 1
ATOM 897 N N . LEU A 1 117 ? -13.608 -1.204 12.741 1.00 71.50 117 LEU A N 1
ATOM 898 C CA . LEU A 1 117 ? -14.000 -2.601 12.993 1.00 71.50 117 LEU A CA 1
ATOM 899 C C . LEU A 1 117 ? -13.689 -3.047 14.427 1.00 71.50 117 LEU A C 1
ATOM 901 O O . LEU A 1 117 ? -14.357 -3.941 14.960 1.00 71.50 117 LEU A O 1
ATOM 905 N N . LYS A 1 118 ? -12.716 -2.416 15.094 1.00 66.69 118 LYS A N 1
ATOM 906 C CA . LYS A 1 118 ? -12.399 -2.665 16.506 1.00 66.69 118 LYS A CA 1
ATOM 907 C C . LYS A 1 118 ? -13.394 -1.920 17.394 1.00 66.69 118 LYS A C 1
ATOM 909 O O . LYS A 1 118 ? -13.081 -0.943 18.059 1.00 66.69 118 LYS A O 1
ATOM 914 N N . GLY A 1 119 ? -14.640 -2.382 17.375 1.00 57.91 119 GLY A N 1
ATOM 915 C CA . GLY A 1 119 ? -15.658 -1.914 18.307 1.00 57.91 119 GLY A CA 1
ATOM 916 C C . GLY A 1 119 ? -15.299 -2.306 19.743 1.00 57.91 119 GLY A C 1
ATOM 917 O O . GLY A 1 119 ? -14.918 -3.463 19.968 1.00 57.91 119 GLY A O 1
ATOM 918 N N . ASP A 1 120 ? -15.504 -1.366 20.676 1.00 56.84 120 ASP A N 1
ATOM 919 C CA . ASP A 1 120 ? -15.391 -1.458 22.152 1.00 56.84 120 ASP A CA 1
ATOM 920 C C . ASP A 1 120 ? -16.335 -2.491 22.795 1.00 56.84 120 ASP A C 1
ATOM 922 O O . ASP A 1 120 ? -16.724 -2.384 23.956 1.00 56.84 120 ASP A O 1
ATOM 926 N N . ALA A 1 121 ? -16.747 -3.507 22.043 1.00 51.09 121 ALA A N 1
ATOM 927 C CA . ALA A 1 121 ? -17.392 -4.665 22.613 1.00 51.09 121 ALA A CA 1
ATOM 928 C C . ALA A 1 121 ? -16.329 -5.410 23.421 1.00 51.09 121 ALA A C 1
ATOM 930 O O . ALA A 1 121 ? -15.550 -6.196 22.871 1.00 51.09 121 ALA A O 1
ATOM 931 N N . ILE A 1 122 ? -16.307 -5.127 24.725 1.00 54.28 122 ILE A N 1
ATOM 932 C CA . ILE A 1 122 ? -15.856 -6.062 25.752 1.00 54.28 122 ILE A CA 1
ATOM 933 C C . ILE A 1 122 ? -16.358 -7.436 25.306 1.00 54.28 122 ILE A C 1
ATOM 935 O O . ILE A 1 122 ? -17.535 -7.585 24.970 1.00 54.28 122 ILE A O 1
ATOM 939 N N . VAL A 1 123 ? -15.449 -8.402 25.190 1.00 54.66 123 VAL A N 1
ATOM 940 C CA . VAL A 1 123 ? -15.745 -9.761 24.725 1.00 54.66 123 VAL A CA 1
ATOM 941 C C . VAL A 1 123 ? -16.604 -10.445 25.789 1.00 54.66 123 VAL A C 1
ATOM 943 O O . VAL A 1 123 ? -16.111 -11.203 26.609 1.00 54.66 123 VAL A O 1
ATOM 946 N N . THR A 1 124 ? -17.891 -10.113 25.831 1.00 57.44 124 THR A N 1
ATOM 947 C CA . THR A 1 124 ? -18.866 -10.690 26.762 1.00 57.44 124 THR A CA 1
ATOM 948 C C . THR A 1 124 ? -19.750 -11.725 26.078 1.00 57.44 124 THR A C 1
ATOM 950 O O . THR A 1 124 ? -20.412 -12.502 26.754 1.00 57.44 124 THR A O 1
ATOM 953 N N . SER A 1 125 ? -19.763 -11.784 24.739 1.00 64.69 125 SER A N 1
ATOM 954 C CA . SER A 1 125 ? -20.631 -12.705 24.001 1.00 64.69 125 SER A CA 1
ATOM 955 C C . SER A 1 125 ? -19.984 -13.258 22.731 1.00 64.69 125 SER A C 1
ATOM 957 O O . SER A 1 125 ? -19.488 -12.504 21.887 1.00 64.69 125 SER A O 1
ATOM 959 N N . TRP A 1 126 ? -20.080 -14.580 22.559 1.00 69.88 126 TRP A N 1
ATOM 960 C CA . TRP A 1 126 ? -19.678 -15.348 21.370 1.00 69.88 126 TRP A CA 1
ATOM 961 C C . TRP A 1 126 ? -20.273 -14.784 20.064 1.00 69.88 126 TRP A C 1
ATOM 963 O O . TRP A 1 126 ? -19.639 -14.790 19.009 1.00 69.88 126 TRP A O 1
ATOM 973 N N . SER A 1 127 ? -21.468 -14.193 20.150 1.00 64.94 127 SER A N 1
ATOM 974 C CA . SER A 1 127 ? -22.160 -13.537 19.034 1.00 64.94 127 SER A CA 1
ATOM 975 C C . SER A 1 127 ? -21.394 -12.332 18.461 1.00 64.94 127 SER A C 1
ATOM 977 O O . SER A 1 127 ? -21.394 -12.112 17.248 1.00 64.94 127 SER A O 1
ATOM 979 N N . SER A 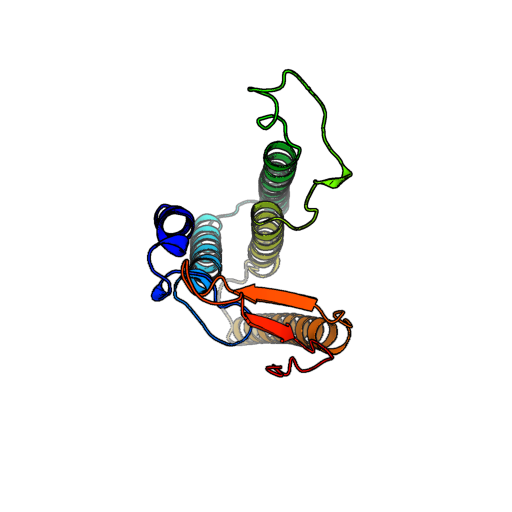1 128 ? -20.693 -11.574 19.310 1.00 66.75 128 SER A N 1
ATOM 980 C CA . SER A 1 128 ? -19.909 -10.402 18.900 1.00 66.75 128 SER A CA 1
ATOM 981 C C . SER A 1 128 ? -18.639 -10.797 18.139 1.00 66.75 128 SER A C 1
ATOM 983 O O . SER A 1 128 ? -18.260 -10.123 17.179 1.00 66.75 128 SER A O 1
ATOM 985 N N . LEU A 1 129 ? -18.029 -11.928 18.512 1.00 73.19 129 LEU A N 1
ATOM 986 C CA . LEU A 1 129 ? -16.877 -12.508 17.824 1.00 73.19 129 LEU A CA 1
ATOM 987 C C . LEU A 1 129 ? -17.282 -13.052 16.451 1.00 73.19 129 LEU A C 1
ATOM 989 O O . LEU A 1 129 ? -16.649 -12.715 15.452 1.00 73.19 129 LEU A O 1
ATOM 993 N N . LEU A 1 130 ? -18.390 -13.798 16.380 1.00 77.62 130 LEU A N 1
ATOM 994 C CA . LEU A 1 130 ? -18.927 -14.304 15.113 1.00 77.62 130 LEU A CA 1
ATOM 995 C C . LEU A 1 130 ? -19.302 -13.169 14.154 1.00 77.62 130 LEU A C 1
ATOM 997 O O . LEU A 1 130 ? -19.020 -13.256 12.961 1.00 77.62 130 LEU A O 1
ATOM 1001 N N . ARG A 1 131 ? -19.896 -12.078 14.656 1.00 75.19 131 ARG A N 1
ATOM 1002 C CA . ARG A 1 131 ? -20.227 -10.904 13.835 1.00 75.19 131 ARG A CA 1
ATOM 1003 C C . ARG A 1 131 ? -18.972 -10.223 13.279 1.00 75.19 131 ARG A C 1
ATOM 1005 O O . ARG A 1 131 ? -18.959 -9.886 12.099 1.00 75.19 131 ARG A O 1
ATOM 1012 N N . LYS A 1 132 ? -17.918 -10.058 14.091 1.00 73.44 132 LYS A N 1
A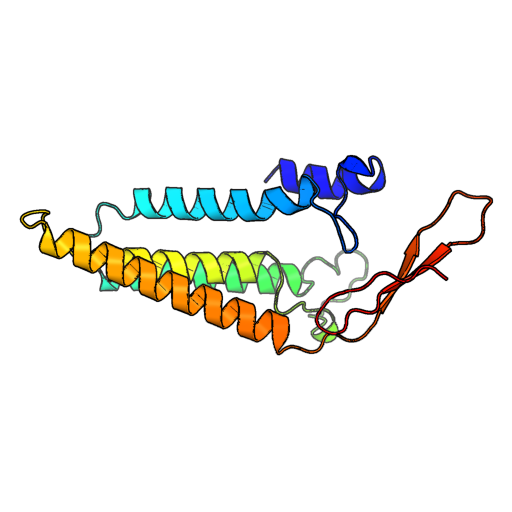TOM 1013 C CA . LYS A 1 132 ? -16.623 -9.499 13.653 1.00 73.44 132 LYS A CA 1
ATOM 1014 C C . LYS A 1 132 ? -15.957 -10.382 12.593 1.00 73.44 132 LYS A C 1
ATOM 1016 O O . LYS A 1 132 ? -15.552 -9.866 11.557 1.00 73.44 132 LYS A O 1
ATOM 1021 N N . TYR A 1 133 ? -15.926 -11.698 12.808 1.00 80.19 133 TYR A N 1
ATOM 1022 C CA . TYR A 1 133 ? -15.372 -12.651 11.845 1.00 80.19 133 TYR A CA 1
ATOM 1023 C C . TYR A 1 133 ? -16.159 -12.663 10.527 1.00 80.19 133 TYR A C 1
ATOM 1025 O O . TYR A 1 133 ? -15.562 -12.601 9.457 1.00 80.19 133 TYR A O 1
ATOM 1033 N N . LYS A 1 134 ? -17.501 -12.644 10.579 1.00 80.06 134 LYS A N 1
ATOM 1034 C CA . LYS A 1 134 ? -18.338 -12.531 9.371 1.00 80.06 134 LYS A CA 1
ATOM 1035 C C . LYS A 1 134 ? -18.093 -11.225 8.613 1.00 80.06 134 LYS A C 1
ATOM 1037 O O . LYS A 1 134 ? -17.998 -11.258 7.394 1.00 80.06 134 LYS A O 1
ATOM 1042 N N . LEU A 1 135 ? -17.958 -10.094 9.309 1.00 81.12 135 LEU A N 1
ATOM 1043 C CA . LEU A 1 135 ? -17.616 -8.808 8.686 1.00 81.12 135 LEU A CA 1
ATOM 1044 C C . LEU A 1 135 ? -16.242 -8.844 8.008 1.00 81.12 135 LEU A C 1
ATOM 1046 O O . LEU A 1 135 ? -16.115 -8.382 6.878 1.00 81.12 135 LEU A O 1
ATOM 1050 N N . GLN A 1 136 ? -15.233 -9.424 8.663 1.00 79.06 136 GLN A N 1
ATOM 1051 C CA . GLN A 1 136 ? -13.906 -9.611 8.071 1.00 79.06 136 GLN A CA 1
ATOM 1052 C C . GLN A 1 136 ? -13.952 -10.530 6.844 1.00 79.06 136 GLN A C 1
ATOM 1054 O O . GLN A 1 136 ? -13.335 -10.211 5.832 1.00 79.06 136 GLN A O 1
ATOM 1059 N N . LEU A 1 137 ? -14.724 -11.619 6.899 1.00 81.75 137 LEU A N 1
ATOM 1060 C CA . LEU A 1 137 ? -14.921 -12.536 5.776 1.00 81.75 137 LEU A CA 1
ATOM 1061 C C . LEU A 1 137 ? -15.600 -11.838 4.589 1.00 81.75 137 LEU A C 1
ATOM 1063 O O . LEU A 1 137 ? -15.156 -11.988 3.456 1.00 81.75 137 LEU A O 1
ATOM 1067 N N . VAL A 1 138 ? -16.647 -11.047 4.840 1.00 84.44 138 VAL A N 1
ATOM 1068 C CA . VAL A 1 138 ? -17.346 -10.282 3.796 1.00 84.44 138 VAL A CA 1
ATOM 1069 C C . VAL A 1 138 ? -16.417 -9.240 3.177 1.00 84.44 138 VAL A C 1
ATOM 1071 O O . VAL A 1 138 ? -16.353 -9.140 1.956 1.00 84.44 138 VAL A O 1
ATOM 1074 N N . ALA A 1 139 ? -15.654 -8.503 3.988 1.00 81.38 139 ALA A N 1
ATOM 1075 C CA . ALA A 1 139 ? -14.679 -7.539 3.484 1.00 81.38 139 ALA A CA 1
ATOM 1076 C C . ALA A 1 139 ? -13.591 -8.218 2.636 1.00 81.38 139 ALA A C 1
ATOM 1078 O O . ALA A 1 139 ? -13.279 -7.739 1.547 1.00 81.38 139 ALA A O 1
ATOM 1079 N N . ALA A 1 140 ? -13.061 -9.357 3.094 1.00 79.88 140 ALA A N 1
ATOM 1080 C CA . ALA A 1 140 ? -12.103 -10.150 2.331 1.00 79.88 140 ALA A CA 1
ATOM 1081 C C . ALA A 1 140 ? -12.704 -10.617 0.999 1.00 79.88 140 ALA A C 1
ATOM 1083 O O . ALA A 1 140 ? -12.079 -10.443 -0.041 1.00 79.88 140 ALA A O 1
ATOM 1084 N N . LEU A 1 141 ? -13.944 -11.114 1.009 1.00 85.81 141 LEU A N 1
ATOM 1085 C CA . LEU A 1 141 ? -14.638 -11.566 -0.194 1.00 85.81 141 LEU A CA 1
ATOM 1086 C C . LEU A 1 141 ? -14.868 -10.420 -1.1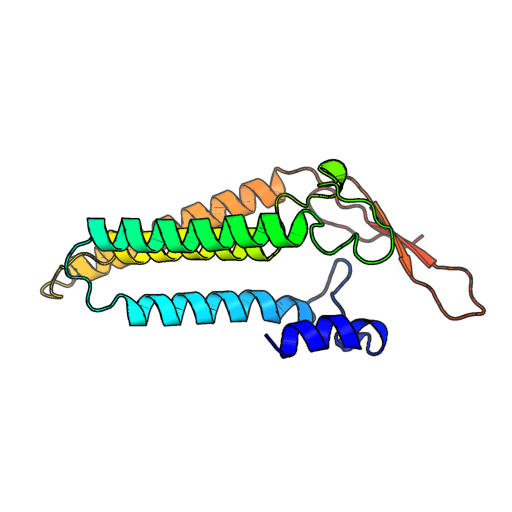88 1.00 85.81 141 LEU A C 1
ATOM 1088 O O . LEU A 1 141 ? -14.6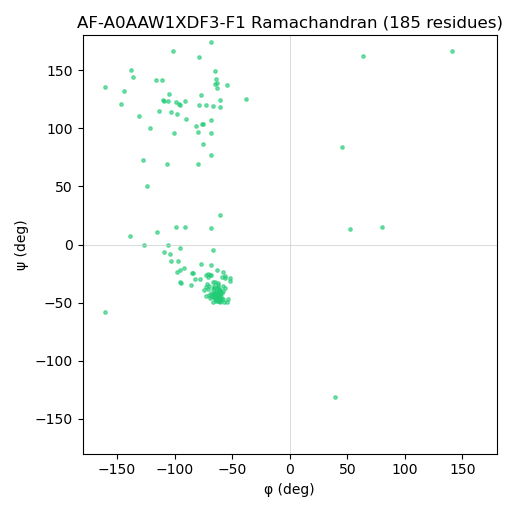10 -10.595 -2.373 1.00 85.81 141 LEU A O 1
ATOM 1092 N N . ILE A 1 142 ? -15.267 -9.232 -0.722 1.00 87.19 142 ILE A N 1
ATOM 1093 C CA . ILE A 1 142 ? -15.410 -8.039 -1.572 1.00 87.19 142 ILE A CA 1
ATOM 1094 C C . ILE A 1 142 ? -14.068 -7.668 -2.214 1.00 87.19 142 ILE A C 1
ATOM 1096 O O . ILE A 1 142 ? -14.015 -7.420 -3.419 1.00 87.19 142 ILE A O 1
ATOM 1100 N N . ILE A 1 143 ? -12.981 -7.658 -1.437 1.00 83.31 143 ILE A N 1
ATOM 1101 C CA . ILE A 1 143 ? -11.637 -7.361 -1.949 1.00 83.31 143 ILE A CA 1
ATOM 1102 C C . ILE A 1 143 ? -11.226 -8.399 -2.999 1.00 83.31 143 ILE A C 1
ATOM 1104 O O . ILE A 1 143 ? -10.777 -8.018 -4.078 1.00 83.31 143 ILE A O 1
ATOM 1108 N N . THR A 1 144 ? -11.424 -9.692 -2.729 1.00 83.12 144 THR A N 1
ATOM 1109 C CA . THR A 1 144 ? -11.093 -10.773 -3.666 1.00 83.12 144 THR A CA 1
ATOM 1110 C C . THR A 1 144 ? -11.915 -10.681 -4.947 1.00 83.12 144 THR A C 1
ATOM 1112 O O . THR A 1 144 ? -11.352 -10.776 -6.031 1.00 83.12 144 THR A O 1
ATOM 1115 N N . VAL A 1 145 ? -13.225 -10.440 -4.854 1.00 86.69 145 VAL A N 1
ATOM 1116 C CA . VAL A 1 145 ? -14.098 -10.288 -6.028 1.00 86.69 145 VAL A CA 1
ATOM 1117 C C . VAL A 1 145 ? -13.687 -9.073 -6.852 1.00 86.69 145 VAL A C 1
ATOM 1119 O O . VAL A 1 145 ? -13.583 -9.176 -8.071 1.00 86.69 145 VAL A O 1
ATOM 1122 N N . THR A 1 146 ? -13.393 -7.943 -6.208 1.00 88.25 146 THR A N 1
ATOM 1123 C CA . THR A 1 146 ? -12.927 -6.730 -6.897 1.00 88.25 146 THR A CA 1
ATOM 1124 C C . THR A 1 146 ? -11.585 -6.978 -7.588 1.00 88.25 146 THR A C 1
ATOM 1126 O O . THR A 1 146 ? -11.413 -6.610 -8.746 1.00 88.25 146 THR A O 1
ATOM 1129 N N . TYR A 1 147 ? -10.652 -7.653 -6.911 1.00 81.06 147 TYR A N 1
ATOM 1130 C CA . TYR A 1 147 ? -9.355 -8.029 -7.469 1.00 81.06 147 TYR A CA 1
ATOM 1131 C C . TYR A 1 147 ? -9.497 -8.949 -8.683 1.00 81.06 147 TYR A C 1
ATOM 1133 O O . TYR A 1 147 ? -8.915 -8.662 -9.722 1.00 81.06 147 TYR A O 1
ATOM 1141 N N . LEU A 1 148 ? -10.310 -10.006 -8.588 1.00 82.62 148 LEU A N 1
ATOM 1142 C CA . LEU A 1 148 ? -10.577 -10.905 -9.712 1.00 82.62 148 LEU A CA 1
ATOM 1143 C C . LEU A 1 148 ? -11.257 -10.152 -10.861 1.00 82.62 148 LEU A C 1
ATOM 1145 O O . LEU A 1 148 ? -10.874 -10.318 -12.011 1.00 82.62 148 LEU A O 1
ATOM 1149 N N . SER A 1 149 ? -12.213 -9.273 -10.557 1.00 85.56 149 SER A N 1
ATOM 1150 C CA . SER A 1 149 ? -12.902 -8.468 -11.571 1.00 85.56 149 SER A CA 1
ATOM 1151 C C . SER A 1 149 ? -11.942 -7.542 -12.312 1.00 85.56 149 SER A C 1
ATOM 1153 O O . SER A 1 149 ? -12.025 -7.428 -13.527 1.00 85.56 149 SER A O 1
ATOM 1155 N N . LEU A 1 150 ? -11.000 -6.909 -11.609 1.00 82.75 150 LEU A N 1
ATOM 1156 C CA . LEU A 1 150 ? -9.958 -6.094 -12.236 1.00 82.75 150 LEU A CA 1
ATOM 1157 C C . LEU A 1 150 ? -8.971 -6.951 -13.030 1.00 82.75 150 LEU A C 1
ATOM 1159 O O . LEU A 1 150 ? -8.601 -6.576 -14.134 1.00 82.75 150 LEU A O 1
ATOM 1163 N N . LEU A 1 151 ? -8.567 -8.101 -12.492 1.00 75.81 151 LEU A N 1
ATOM 1164 C CA . LEU A 1 151 ? -7.607 -8.993 -13.136 1.00 75.81 151 LEU A CA 1
ATOM 1165 C C . LEU A 1 151 ? -8.150 -9.564 -14.453 1.00 75.81 151 LEU A C 1
ATOM 1167 O O . LEU A 1 151 ? -7.428 -9.615 -15.440 1.00 75.81 151 LEU A O 1
ATOM 1171 N N . TYR A 1 152 ? -9.418 -9.979 -14.467 1.00 77.38 152 TYR A N 1
ATOM 1172 C CA . TYR A 1 152 ? -10.058 -10.572 -15.643 1.00 77.38 152 TYR A CA 1
ATOM 1173 C C . TYR A 1 152 ? -10.773 -9.546 -16.533 1.00 77.38 152 TYR A C 1
ATOM 1175 O O . TYR A 1 152 ? -11.046 -9.836 -17.695 1.00 77.38 152 TYR A O 1
ATOM 1183 N N . GLY A 1 153 ? -11.103 -8.367 -16.003 1.00 77.00 153 GLY A N 1
ATOM 1184 C CA . GLY A 1 153 ? -11.823 -7.315 -16.724 1.00 77.00 153 GLY A CA 1
ATOM 1185 C C . GLY A 1 153 ? -10.922 -6.256 -17.356 1.00 77.00 153 GLY A C 1
ATOM 1186 O O . GLY A 1 153 ? -11.352 -5.584 -18.292 1.00 77.00 153 GLY A O 1
ATOM 1187 N N . LEU A 1 154 ? -9.683 -6.092 -16.877 1.00 76.62 154 LEU A N 1
ATOM 1188 C CA . LEU A 1 154 ? -8.748 -5.129 -17.447 1.00 76.62 154 LEU A CA 1
ATOM 1189 C C . LEU A 1 154 ? -7.933 -5.790 -18.561 1.00 76.62 154 LEU A C 1
ATOM 1191 O O . LEU A 1 154 ? -7.056 -6.613 -18.311 1.00 76.62 154 LEU A O 1
ATOM 1195 N N . HIS A 1 155 ? -8.224 -5.409 -19.802 1.00 73.00 155 HIS A N 1
ATOM 1196 C CA . HIS A 1 155 ? -7.436 -5.837 -20.950 1.00 73.00 155 HIS A CA 1
ATOM 1197 C C . HIS A 1 155 ? -6.031 -5.224 -20.876 1.00 73.00 155 HIS A C 1
ATOM 1199 O O . HIS A 1 155 ? -5.884 -4.000 -20.866 1.00 73.00 155 HIS A O 1
ATOM 1205 N N . VAL A 1 156 ? -5.007 -6.077 -20.816 1.00 69.06 156 VAL A N 1
ATOM 1206 C CA . VAL A 1 156 ? -3.602 -5.660 -20.846 1.00 69.06 156 VAL A CA 1
ATOM 1207 C C . VAL A 1 156 ? -3.084 -5.836 -22.275 1.00 69.06 156 VAL A C 1
ATOM 1209 O O . VAL A 1 156 ? -3.167 -6.952 -22.794 1.00 69.06 156 VAL A O 1
ATOM 1212 N N . PRO A 1 157 ? -2.571 -4.771 -22.920 1.00 71.75 157 PRO A N 1
ATOM 1213 C CA . PRO A 1 157 ? -2.018 -4.871 -24.263 1.00 71.75 157 PRO A CA 1
ATOM 1214 C C . PRO A 1 157 ? -0.773 -5.761 -24.274 1.00 71.75 157 PRO A C 1
ATOM 1216 O O . PRO A 1 157 ? -0.026 -5.821 -23.295 1.00 71.75 157 PRO A O 1
ATOM 1219 N N . ASP A 1 158 ? -0.556 -6.441 -25.396 1.00 74.69 158 ASP A N 1
ATOM 1220 C CA . ASP A 1 158 ? 0.629 -7.269 -25.607 1.00 74.69 158 ASP A CA 1
ATOM 1221 C C . ASP A 1 158 ? 1.896 -6.397 -25.602 1.00 74.69 158 ASP A C 1
ATOM 1223 O O . ASP A 1 158 ? 1.891 -5.263 -26.091 1.00 74.69 158 ASP A O 1
ATOM 1227 N N . TRP A 1 159 ? 2.983 -6.919 -25.032 1.00 66.50 159 TRP A N 1
ATOM 1228 C CA . TRP A 1 159 ? 4.265 -6.218 -24.965 1.00 66.50 159 TRP A CA 1
ATOM 1229 C C . TRP A 1 159 ? 5.426 -7.163 -25.271 1.00 66.50 159 TRP A C 1
ATOM 1231 O O . TRP A 1 159 ? 5.372 -8.369 -25.017 1.00 66.50 159 TRP A O 1
ATOM 1241 N N . GLU A 1 160 ? 6.487 -6.597 -25.837 1.00 70.06 160 GLU A N 1
ATOM 1242 C CA . GLU A 1 160 ? 7.704 -7.321 -26.192 1.00 70.06 160 GLU A CA 1
ATOM 1243 C C . GLU A 1 160 ? 8.854 -6.882 -25.295 1.00 70.06 160 GLU A C 1
ATOM 1245 O O . GLU A 1 160 ? 8.996 -5.699 -24.975 1.00 70.06 160 GLU A O 1
ATOM 1250 N N . TYR A 1 161 ? 9.693 -7.839 -24.901 1.00 68.00 161 TYR A N 1
ATOM 1251 C CA . TYR A 1 161 ? 10.903 -7.546 -24.146 1.00 68.00 161 TYR A CA 1
ATOM 1252 C C . TYR A 1 161 ? 12.096 -8.333 -24.671 1.00 68.00 161 TYR A C 1
ATOM 1254 O O . TYR A 1 161 ? 11.985 -9.477 -25.118 1.00 68.00 161 TYR A O 1
ATOM 1262 N N . GLN A 1 162 ? 13.258 -7.689 -24.632 1.00 68.12 162 GLN A N 1
ATOM 1263 C CA . GLN A 1 162 ? 14.514 -8.251 -25.112 1.00 68.12 162 GLN A CA 1
ATOM 1264 C C . GLN A 1 162 ? 15.371 -8.659 -23.917 1.00 68.12 162 GLN A C 1
ATOM 1266 O O . GLN A 1 162 ? 15.584 -7.859 -23.005 1.00 68.12 162 GLN A O 1
ATOM 1271 N N . ILE A 1 163 ? 15.876 -9.895 -23.923 1.00 66.88 163 ILE A N 1
ATOM 1272 C CA . ILE A 1 163 ? 16.845 -10.358 -22.923 1.00 66.88 163 ILE A CA 1
ATOM 1273 C C . ILE A 1 163 ? 18.237 -10.358 -23.572 1.00 66.88 163 ILE A C 1
ATOM 1275 O O . ILE A 1 163 ? 18.481 -11.161 -24.483 1.00 66.88 163 ILE A O 1
ATOM 1279 N N . PRO A 1 164 ? 19.174 -9.505 -23.119 1.00 57.94 164 PRO A N 1
ATOM 1280 C CA . PRO A 1 164 ? 20.547 -9.518 -23.610 1.00 57.94 164 PRO A CA 1
ATOM 1281 C C . PRO A 1 164 ? 21.188 -10.880 -23.322 1.00 57.94 164 PRO A C 1
ATOM 1283 O O . PRO A 1 164 ? 21.303 -11.289 -22.168 1.00 57.94 164 PRO A O 1
ATOM 1286 N N . THR A 1 165 ? 21.588 -11.612 -24.362 1.00 54.41 165 THR A N 1
ATOM 1287 C CA . THR A 1 165 ? 22.149 -12.965 -24.227 1.00 54.41 165 THR A CA 1
ATOM 1288 C C . THR A 1 165 ? 23.657 -12.941 -24.483 1.00 54.41 165 THR A C 1
ATOM 1290 O O . THR A 1 165 ? 24.134 -13.443 -25.488 1.00 54.41 165 THR A O 1
ATOM 1293 N N . GLY A 1 166 ? 24.429 -12.338 -23.572 1.00 57.84 166 GLY A N 1
ATOM 1294 C CA . GLY A 1 166 ? 25.894 -12.252 -23.680 1.00 57.84 166 GLY A CA 1
ATOM 1295 C C . GLY A 1 166 ? 26.403 -11.443 -24.888 1.00 57.84 166 GLY A C 1
ATOM 1296 O O . GLY A 1 166 ? 25.693 -11.196 -25.854 1.00 57.84 166 GLY A O 1
ATOM 1297 N N . ALA A 1 167 ? 27.666 -11.016 -24.846 1.00 57.94 167 ALA A N 1
ATOM 1298 C CA . ALA A 1 167 ? 28.235 -10.061 -25.810 1.00 57.94 167 ALA A CA 1
ATOM 1299 C C . ALA A 1 167 ? 28.356 -10.565 -27.272 1.00 57.94 167 ALA A C 1
ATOM 1301 O O . ALA A 1 167 ? 28.741 -9.791 -28.141 1.00 57.94 167 ALA A O 1
ATOM 1302 N N . TYR A 1 168 ? 28.034 -11.835 -27.551 1.00 54.00 168 TYR A N 1
ATOM 1303 C CA . TYR A 1 168 ? 28.259 -12.486 -28.852 1.00 54.00 168 TYR A CA 1
ATOM 1304 C C . TYR A 1 168 ? 27.018 -13.148 -29.473 1.00 54.00 168 TYR A C 1
ATOM 1306 O O . TYR A 1 168 ? 27.127 -13.709 -30.561 1.00 54.00 168 TYR A O 1
ATOM 1314 N N . SER A 1 169 ? 25.846 -13.105 -28.826 1.00 55.59 169 SER A N 1
ATOM 1315 C CA . SER A 1 169 ? 24.613 -13.683 -29.392 1.00 55.59 169 SER A CA 1
ATOM 1316 C C . SER A 1 169 ? 23.571 -12.599 -29.649 1.00 55.59 169 SER A C 1
ATOM 1318 O O . SER A 1 169 ? 23.425 -11.672 -28.854 1.00 55.59 169 SER A O 1
ATOM 1320 N N . SER A 1 170 ? 22.830 -12.721 -30.755 1.00 54.81 170 SER A N 1
ATOM 1321 C CA . SER A 1 170 ? 21.708 -11.828 -31.058 1.00 54.81 170 SER A CA 1
ATOM 1322 C C . SER A 1 170 ? 20.704 -11.808 -29.895 1.00 54.81 170 SER A C 1
ATOM 1324 O O . SER A 1 170 ? 20.408 -12.871 -29.338 1.00 54.81 170 SER A O 1
ATOM 1326 N N . PRO A 1 171 ? 20.174 -10.631 -29.515 1.00 59.97 171 PRO A N 1
ATOM 1327 C CA . PRO A 1 171 ? 19.211 -10.524 -28.426 1.00 59.97 171 PRO A CA 1
ATOM 1328 C C . PRO A 1 171 ? 17.964 -11.349 -28.749 1.00 59.97 171 PRO A C 1
ATOM 1330 O O . PRO A 1 171 ? 17.325 -11.156 -29.785 1.00 59.97 171 PRO A O 1
ATOM 1333 N N . LYS A 1 172 ? 17.609 -12.280 -27.857 1.00 63.78 172 LYS A N 1
ATOM 1334 C CA . LYS A 1 172 ? 16.353 -13.026 -27.973 1.00 63.78 172 LYS A CA 1
ATOM 1335 C C . LYS A 1 172 ? 15.191 -12.101 -27.617 1.00 63.78 172 LYS A C 1
ATOM 1337 O O . LYS A 1 172 ? 15.131 -11.578 -26.501 1.00 63.78 172 LYS A O 1
ATOM 1342 N N . THR A 1 173 ? 14.286 -11.908 -28.574 1.00 65.75 173 THR A N 1
ATOM 1343 C CA . THR A 1 173 ? 13.049 -11.140 -28.391 1.00 65.75 173 THR A CA 1
ATOM 1344 C C . THR A 1 173 ? 11.954 -12.095 -27.941 1.00 65.75 173 THR A C 1
ATOM 1346 O O . THR A 1 173 ? 11.686 -13.088 -28.611 1.00 65.75 173 THR A O 1
ATOM 1349 N N . PHE A 1 174 ? 11.336 -11.819 -26.796 1.00 66.38 174 PHE A N 1
ATOM 1350 C CA . PHE A 1 174 ? 10.201 -12.587 -26.298 1.00 66.38 174 PHE A CA 1
ATOM 1351 C C . PHE A 1 174 ? 8.943 -11.725 -26.401 1.00 66.38 174 PHE A C 1
ATOM 1353 O O . PHE A 1 174 ? 8.890 -10.628 -25.843 1.00 66.38 174 PHE A O 1
ATOM 1360 N N . SER A 1 175 ? 7.930 -12.228 -27.109 1.00 64.25 175 SER A N 1
ATOM 1361 C CA . SER A 1 175 ? 6.613 -11.595 -27.199 1.00 64.25 175 SER A CA 1
ATOM 1362 C C . SER A 1 175 ? 5.685 -12.224 -26.160 1.00 64.25 175 SER A C 1
ATOM 1364 O O . SER A 1 175 ? 5.477 -13.444 -26.142 1.00 64.25 175 SER A O 1
ATOM 1366 N N . LEU A 1 176 ? 5.167 -11.405 -25.243 1.00 62.28 176 LEU A N 1
ATOM 1367 C CA . LEU A 1 176 ? 4.204 -11.842 -24.239 1.00 62.28 176 LEU A CA 1
ATOM 1368 C C . LEU A 1 176 ? 2.803 -11.479 -24.715 1.00 62.28 176 LEU A C 1
ATOM 1370 O O . LEU A 1 176 ? 2.433 -10.306 -24.756 1.00 62.28 176 LEU A O 1
ATOM 1374 N N . LYS A 1 177 ? 2.007 -12.506 -25.032 1.00 64.69 177 LYS A N 1
ATOM 1375 C CA . LYS A 1 177 ? 0.574 -12.335 -25.260 1.00 64.69 177 LYS A CA 1
ATOM 1376 C C . LYS A 1 177 ? -0.126 -12.255 -23.912 1.00 64.69 177 LYS A C 1
ATOM 1378 O O . LYS A 1 177 ? -0.393 -13.277 -23.272 1.00 64.69 177 LYS A O 1
ATOM 1383 N N . CYS A 1 178 ? -0.374 -11.036 -23.452 1.00 64.31 178 CYS A N 1
ATOM 1384 C CA . CYS A 1 178 ? -0.873 -10.773 -22.108 1.00 64.31 178 CYS A CA 1
ATOM 1385 C C . CYS A 1 178 ? -2.358 -11.126 -21.984 1.00 64.31 178 CYS A C 1
ATOM 1387 O O . CYS A 1 178 ? -2.734 -11.768 -21.000 1.00 64.31 178 CYS A O 1
ATOM 1389 N N . GLY A 1 179 ? -3.167 -10.847 -23.017 1.00 64.19 179 GLY A N 1
ATOM 1390 C CA . GLY A 1 179 ? -4.576 -11.257 -23.103 1.00 64.19 179 GLY A CA 1
ATOM 1391 C C . GLY A 1 179 ? -5.328 -11.147 -21.764 1.00 64.19 179 GLY A C 1
ATOM 1392 O O . GLY A 1 179 ? -5.235 -10.137 -21.076 1.00 64.19 179 GLY A O 1
ATOM 1393 N N . VAL A 1 180 ? -6.054 -12.205 -21.380 1.00 55.78 180 VAL A N 1
ATOM 1394 C CA . VAL A 1 180 ? -6.683 -12.347 -20.041 1.00 55.78 180 VAL A CA 1
ATOM 1395 C C . VAL A 1 180 ? -5.979 -13.419 -19.185 1.00 55.78 180 VAL A C 1
ATOM 1397 O O . VAL A 1 180 ? -6.316 -13.638 -18.025 1.00 55.78 180 VAL A O 1
ATOM 1400 N N . ARG A 1 181 ? -5.019 -14.151 -19.767 1.00 53.78 181 ARG A N 1
ATOM 1401 C CA . ARG A 1 181 ? -4.413 -15.341 -19.146 1.00 53.78 181 ARG A CA 1
ATOM 1402 C C . ARG A 1 181 ? -2.902 -15.456 -19.331 1.00 53.78 181 ARG A C 1
ATOM 1404 O O . ARG A 1 181 ? -2.368 -16.487 -18.954 1.00 53.78 181 ARG A O 1
ATOM 1411 N N . GLY A 1 182 ? -2.249 -14.433 -19.895 1.00 50.38 182 GLY A N 1
ATOM 1412 C CA . GLY A 1 182 ? -0.796 -14.334 -20.046 1.00 50.38 182 GLY A CA 1
ATOM 1413 C C . GLY A 1 182 ? -0.140 -15.611 -20.564 1.00 50.38 182 GLY A C 1
ATOM 1414 O O . GLY A 1 182 ? 0.351 -16.399 -19.767 1.00 50.38 182 GLY A O 1
ATOM 1415 N N . HIS A 1 183 ? -0.107 -15.829 -21.880 1.00 50.56 183 HIS A N 1
ATOM 1416 C CA . HIS A 1 183 ? 0.605 -16.978 -22.441 1.00 50.56 183 HIS A CA 1
ATOM 1417 C C . HIS A 1 183 ? 1.906 -16.528 -23.109 1.00 50.56 183 HIS A C 1
ATOM 1419 O O . HIS A 1 183 ? 1.905 -15.670 -23.993 1.00 50.56 183 HIS A O 1
ATOM 1425 N N . ARG A 1 184 ? 3.033 -17.104 -22.677 1.00 49.62 184 ARG A N 1
ATOM 1426 C CA . ARG A 1 184 ? 4.344 -16.845 -23.275 1.00 49.62 184 ARG A CA 1
ATOM 1427 C C . ARG A 1 184 ? 4.487 -17.654 -24.559 1.00 49.62 184 ARG A C 1
ATOM 1429 O O . ARG A 1 184 ? 4.473 -18.880 -24.517 1.00 49.62 184 ARG A O 1
ATOM 1436 N N . THR A 1 185 ? 4.687 -16.974 -25.679 1.00 52.81 185 THR A N 1
ATOM 1437 C CA . THR A 1 185 ? 5.069 -17.603 -26.946 1.00 52.81 185 THR A CA 1
ATOM 1438 C C . THR A 1 185 ? 6.475 -17.144 -27.306 1.00 52.81 185 THR A C 1
ATOM 1440 O O . THR A 1 185 ? 6.695 -15.957 -27.524 1.00 52.81 185 THR A O 1
ATOM 1443 N N . SER A 1 186 ? 7.444 -18.061 -27.328 1.00 45.72 186 SER A N 1
ATOM 1444 C CA . SER A 1 186 ? 8.777 -17.777 -27.870 1.00 45.72 186 SER A CA 1
ATOM 1445 C C . SER A 1 186 ? 8.718 -17.790 -29.397 1.00 45.72 186 SER A C 1
ATOM 1447 O O . SER A 1 186 ? 8.216 -18.766 -29.959 1.00 45.72 186 SER A O 1
ATOM 1449 N N . MET A 1 187 ? 9.233 -16.737 -30.035 1.00 45.28 187 MET A N 1
ATOM 1450 C CA . MET A 1 187 ? 9.588 -16.729 -31.459 1.00 45.28 187 MET A CA 1
ATOM 1451 C C . MET A 1 187 ? 11.063 -17.083 -31.631 1.00 45.28 187 MET A C 1
ATOM 1453 O O . MET A 1 187 ? 11.866 -16.701 -30.748 1.00 45.28 187 MET A O 1
#

Solvent-accessible surface area (backbone atoms only — not comparable to full-atom values): 10987 Å² total; per-residue (Å²): 111,72,67,58,55,48,29,70,71,42,18,85,79,38,73,79,38,20,69,54,93,78,81,72,84,30,65,45,66,49,52,59,61,53,50,53,51,54,52,51,55,55,47,59,60,71,58,72,79,70,93,46,66,68,62,50,48,54,54,47,50,54,52,25,50,50,40,33,52,49,34,50,50,68,56,33,35,77,75,71,27,84,86,68,80,52,88,59,68,52,70,90,72,44,64,88,80,40,72,45,38,52,51,19,51,52,49,41,53,52,50,50,48,52,62,68,70,60,58,90,67,72,91,80,50,74,66,60,55,53,52,52,50,51,51,51,50,51,53,50,49,52,52,51,52,51,50,50,49,50,57,65,65,50,83,45,78,67,53,73,51,73,48,84,49,65,102,84,45,79,63,51,55,39,44,37,46,32,54,76,75,55,50,82,48,83,113